Protein AF-A0A7X7H9P8-F1 (afdb_monomer)

Radius of gyration: 27.81 Å; Cα contacts (8 Å, |Δi|>4): 271; chains: 1; bounding box: 76×39×68 Å

Solvent-accessible surface area (backbone atoms only — not comparable to full-atom values): 18342 Å² total; per-residue (Å²): 131,86,88,70,84,68,79,64,71,52,55,96,60,97,25,70,65,46,70,44,43,52,48,47,52,51,53,38,52,50,50,50,52,55,40,60,72,64,42,74,29,64,68,57,44,50,52,52,43,51,52,52,49,51,52,47,62,60,40,72,58,65,64,71,63,56,49,55,63,47,62,77,42,46,66,56,52,53,49,50,37,53,49,26,36,66,68,36,83,48,91,52,64,49,76,46,68,36,48,43,16,68,67,51,52,49,52,43,53,51,53,52,51,52,51,60,64,44,58,83,76,44,75,89,52,49,68,61,53,49,52,49,53,53,55,49,47,58,51,47,26,62,72,55,83,53,86,68,71,79,47,77,50,72,49,62,41,16,58,53,5,53,57,49,23,51,52,52,47,52,49,51,52,42,55,50,52,55,53,46,50,52,43,31,48,40,51,58,72,52,45,51,55,25,53,47,60,70,43,47,73,44,44,81,79,72,43,65,45,64,50,53,44,49,53,51,54,51,46,64,63,41,49,64,55,50,54,52,48,52,54,50,51,51,52,53,42,42,74,71,70,50,64,89,86,62,77,55,76,69,55,50,52,56,52,50,49,69,52,46,55,58,50,49,55,53,51,52,51,52,51,50,58,49,50,55,55,36,51,76,70,68,58,60,75,86,56,90,78,87,72,92,81,74,87,68,86,49,74,67,36,56,53,53,42,52,53,46,51,50,52,38,50,50,53,50,51,43,50,74,72,66,49,89,57

Nearest PDB structures (foldseek):
  8bmq-assembly1_D  TM=8.694E-01  e=5.560E-15  Lactobacillus delbrueckii subsp. bulgaricus ATCC 11842 = JCM 1002
  6zg3-assembly2_D  TM=8.255E-01  e=2.015E-13  Lactobacillus delbrueckii subsp. bulgaricus ATCC 11842 = JCM 1002
  4huq-assembly1_T  TM=8.843E-01  e=1.377E-12  Levilactobacillus brevis ATCC 367
  4rfs-assembly1_T  TM=7.968E-01  e=3.586E-10  Levilactobacillus brevis
  6fnp-assembly1_D  TM=7.622E-01  e=1.629E-07  Lactobacillus delbrueckii

Sequence (325 aa):
MNSKVVFGQYYHTSSWLHRLDPRTKMVGIFLLIISLFLLENIYWLLGAFALIMALILSSRIPFGKFLNSLKMMTTLLLITVFFQLLFNRGTNYKEFHFTLSFFNLLIIITLLVLFFLSRKIIRKHRFFLFLLVVVFSFFLQTVLTSEPVLAQYSLRFYEDGLYTSFKIVMRIVSLILISALLTLTTKPTDLNIAMEKLARPLKYIGIKVSILSMMISIALRFIPTLINEAGRILKAQASRGTDFKEGKFHEKVTQIISLLVPMFVISYRRAYDLADAMEARGYIPESERTTISLLKFRFVDYISLVLVVLILTSLIVLKVMGYAI

pLDDT: mean 84.96, std 10.14, range [29.69, 97.0]

Foldseek 3Di:
DDLCPPDFQAADDDFPLLVAQLLLLVVLLVLLLVLLVLAPDPVVLVVSLVVLVVVVVRLVDPVVLLVVLVLVCVLVLVVLLVCLQQPVDDPDWDKQKFFDDPVLVVVLVVLVVVLVVCCVPCVPCSVVSVVVSVVVSRVCRRVDDDPDTPDIDIGIGHPVSNVVSVSVSSSVSSSSSSVSSSRHSDRPVSNLVSVLVVCVVCVVVVDLSLLVSVVVVVCVVCVSVLVVLLVVQVVVVVVVVQDCPDDDPVSNVVVVVSSVVVSVVVVVVVVVVVVVVCVVVVNDSRDDDDDPDDRDGDPVSVVSSVVSVCSSVVSVVCVVVVHND

Secondary structure (DSSP, 8-state):
-------S-------HHHHS-HHHHHHHHHHHHHHHHH--SHHHHHHHHHHHHHHHHHTT--HHHHHHHHHHHHHHHHHHHHHHHHH---S-EEEEEEEEEHHHHHHHHHHHHHHHHHTTT-TTTHHHHHHHHHHHHHHHHHH---SSEEEEEEEEEEHHHHHHHHHHHHHHHHHHHHHHHHHHHS-HHHHHHHHHHHHGGGGGGT--HHHHHHHHHHHHHHHHHHHHHHHHHHHHHHHTT--SSSS-HHHHHHHHHHHHHHHHHHHHHHHHHHHHHHHHTT--TTS----SS-----HHHHHHHHHHHHHHHHHHHHHHTT---

Structure (mmCIF, N/CA/C/O backbone):
data_AF-A0A7X7H9P8-F1
#
_entry.id   AF-A0A7X7H9P8-F1
#
loop_
_atom_site.group_PDB
_atom_site.id
_atom_site.type_symbol
_atom_site.label_atom_id
_atom_site.label_alt_id
_atom_site.label_comp_id
_atom_site.label_asym_id
_atom_site.label_entity_id
_atom_site.label_seq_id
_atom_site.pdbx_PDB_ins_code
_atom_site.Cartn_x
_atom_site.Cartn_y
_atom_site.Cartn_z
_atom_site.occupancy
_atom_site.B_iso_or_equiv
_atom_site.auth_seq_id
_atom_site.auth_comp_id
_atom_site.auth_asym_id
_atom_site.auth_atom_id
_atom_site.pdbx_PDB_model_num
ATOM 1 N N . MET A 1 1 ? 8.714 12.939 21.658 1.00 36.94 1 MET A N 1
ATOM 2 C CA . MET A 1 1 ? 8.581 12.054 20.477 1.00 36.94 1 MET A CA 1
ATOM 3 C C . MET A 1 1 ? 7.157 12.204 19.966 1.00 36.94 1 MET A C 1
ATOM 5 O O . MET A 1 1 ? 6.243 11.926 20.729 1.00 36.94 1 MET A O 1
ATOM 9 N N . ASN A 1 2 ? 6.976 12.775 18.770 1.00 29.69 2 ASN A N 1
ATOM 10 C CA . ASN A 1 2 ? 5.671 13.155 18.212 1.00 29.69 2 ASN A CA 1
ATOM 11 C C . ASN A 1 2 ? 4.689 11.973 18.203 1.00 29.69 2 ASN A C 1
ATOM 13 O O . ASN A 1 2 ? 4.791 11.086 17.361 1.00 29.69 2 ASN A O 1
ATOM 17 N N . SER A 1 3 ? 3.706 11.986 19.102 1.00 34.06 3 SER A N 1
ATOM 18 C CA . SER A 1 3 ? 2.606 11.018 19.164 1.00 34.06 3 SER A CA 1
ATOM 19 C C . SER A 1 3 ? 1.512 11.348 18.144 1.00 34.06 3 SER A C 1
ATOM 21 O O . SE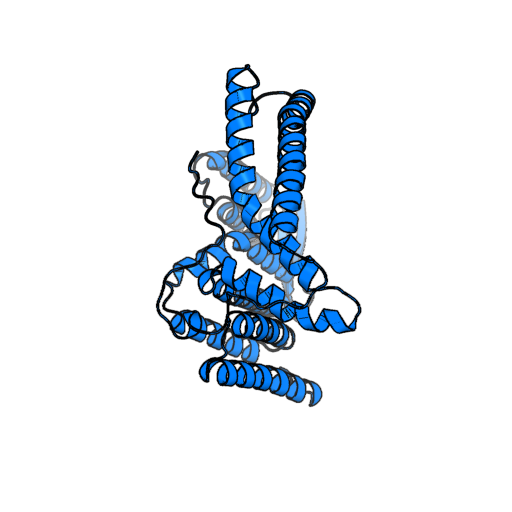R A 1 3 ? 0.332 11.445 18.471 1.00 34.06 3 SER A O 1
ATOM 23 N N . LYS A 1 4 ? 1.904 11.523 16.882 1.00 40.41 4 LYS A N 1
ATOM 24 C CA . LYS A 1 4 ? 0.995 11.360 15.750 1.00 40.41 4 LYS A CA 1
ATOM 25 C C . LYS A 1 4 ? 1.430 10.094 15.034 1.00 40.41 4 LYS A C 1
ATOM 27 O O . LYS A 1 4 ? 2.056 10.145 13.981 1.00 40.41 4 LYS A O 1
ATOM 32 N N . VAL A 1 5 ? 1.115 8.949 15.639 1.00 43.09 5 VAL A N 1
ATOM 33 C CA . VAL A 1 5 ? 1.042 7.691 14.892 1.00 43.09 5 VAL A CA 1
ATOM 34 C C . VAL A 1 5 ? -0.169 7.838 13.974 1.00 43.09 5 VAL A C 1
ATOM 36 O O . VAL A 1 5 ? -1.279 7.435 14.307 1.00 43.09 5 VAL A O 1
ATOM 39 N N . VAL A 1 6 ? 0.015 8.559 12.866 1.00 43.69 6 VAL A N 1
ATOM 40 C CA . VAL A 1 6 ? -0.997 8.653 11.819 1.00 43.69 6 VAL A CA 1
ATOM 41 C C . VAL A 1 6 ? -0.964 7.305 11.122 1.00 43.69 6 VAL A C 1
ATOM 43 O O . VAL A 1 6 ? -0.065 7.015 10.335 1.00 43.69 6 VAL A O 1
ATOM 46 N N . PHE A 1 7 ? -1.912 6.445 11.479 1.00 48.34 7 PHE A N 1
ATOM 47 C CA . PHE A 1 7 ? -2.200 5.262 10.691 1.00 48.34 7 PHE A CA 1
ATOM 48 C C . PHE A 1 7 ? -2.618 5.731 9.293 1.00 48.34 7 PHE A C 1
ATOM 50 O O . PHE A 1 7 ? -3.611 6.441 9.146 1.00 48.34 7 PHE A O 1
ATOM 57 N N . GLY A 1 8 ? -1.841 5.344 8.280 1.00 56.19 8 GLY A N 1
ATOM 58 C CA . GLY A 1 8 ? -2.131 5.578 6.865 1.00 56.19 8 GLY A CA 1
ATOM 59 C C . GLY A 1 8 ? -1.722 6.949 6.313 1.00 56.19 8 GLY A C 1
ATOM 60 O O . GLY A 1 8 ? -1.674 7.955 7.012 1.00 56.19 8 GLY A O 1
ATOM 61 N N . GLN A 1 9 ? -1.444 6.986 5.009 1.00 72.00 9 GLN A N 1
ATOM 62 C CA . GLN A 1 9 ? -1.099 8.196 4.250 1.00 72.00 9 GLN A CA 1
ATOM 63 C C . GLN A 1 9 ? -2.340 8.862 3.619 1.00 72.00 9 GLN A C 1
ATOM 65 O O . GLN A 1 9 ? -2.233 9.476 2.562 1.00 72.00 9 GLN A O 1
ATOM 70 N N . TYR A 1 10 ? -3.527 8.718 4.219 1.00 82.56 10 TYR A N 1
ATOM 71 C CA . TYR A 1 10 ? -4.772 9.216 3.624 1.00 82.56 10 TYR A CA 1
ATOM 72 C C . TYR A 1 10 ? -4.702 10.726 3.353 1.00 82.56 10 TYR A C 1
ATOM 74 O O . TYR A 1 10 ? -4.386 11.517 4.247 1.00 82.56 10 TYR A O 1
ATOM 82 N N . TYR A 1 11 ? -5.010 11.127 2.119 1.00 83.69 11 TYR A N 1
ATOM 83 C CA . TYR A 1 11 ? -5.021 12.522 1.706 1.00 83.69 11 TYR A CA 1
ATOM 84 C C . TYR A 1 11 ? -6.462 13.025 1.631 1.00 83.69 11 TYR A C 1
ATOM 86 O O . TYR A 1 11 ? -7.295 12.496 0.901 1.00 83.69 11 TYR A O 1
ATOM 94 N N . HIS A 1 12 ? -6.778 14.061 2.405 1.00 81.75 12 HIS A N 1
ATOM 95 C CA . HIS A 1 12 ? -8.126 14.615 2.442 1.00 81.75 12 HIS A CA 1
ATOM 96 C C . HIS A 1 12 ? -8.389 15.431 1.169 1.00 81.75 12 HIS A C 1
ATOM 98 O O . HIS A 1 12 ? -7.896 16.545 1.019 1.00 81.75 12 HIS A O 1
ATOM 104 N N . THR A 1 13 ? -9.161 14.880 0.233 1.00 83.88 13 THR A N 1
ATOM 105 C CA . THR A 1 13 ? -9.599 15.570 -0.989 1.00 83.88 13 THR A CA 1
ATOM 106 C C . THR A 1 13 ? -10.999 15.120 -1.397 1.00 83.88 13 THR A C 1
ATOM 108 O O . THR A 1 13 ? -11.441 14.017 -1.081 1.00 83.88 13 THR A O 1
ATOM 111 N N . SER A 1 14 ? -11.729 15.993 -2.091 1.00 80.25 14 SER A N 1
ATOM 112 C CA . SER A 1 14 ? -13.059 15.718 -2.631 1.00 80.25 14 SER A CA 1
ATOM 113 C C . SER A 1 14 ? -12.977 15.344 -4.119 1.00 80.25 14 SER A C 1
ATOM 115 O O . SER A 1 14 ? -13.090 16.187 -5.009 1.00 80.25 14 SER A O 1
ATOM 117 N N . SER A 1 15 ? -12.801 14.052 -4.407 1.00 89.44 15 SER A N 1
ATOM 118 C CA . SER A 1 15 ? -12.957 13.500 -5.764 1.00 89.44 15 SER A CA 1
ATOM 119 C C . SER A 1 15 ? -14.009 12.392 -5.797 1.00 89.44 15 SER A C 1
ATOM 121 O O . SER A 1 15 ? -14.393 11.863 -4.751 1.00 89.44 15 SER A O 1
ATOM 123 N N . TRP A 1 16 ? -14.489 12.038 -6.993 1.00 88.12 16 TRP A N 1
ATOM 124 C CA . TRP A 1 16 ? -15.418 10.915 -7.165 1.00 88.12 16 TRP A CA 1
ATOM 125 C C . TRP A 1 16 ? -14.812 9.617 -6.618 1.00 88.12 16 TRP A C 1
ATOM 127 O O . TRP A 1 16 ? -15.488 8.880 -5.906 1.00 88.12 16 TRP A O 1
ATOM 137 N N . LEU A 1 17 ? -13.508 9.419 -6.839 1.00 88.44 17 LEU A N 1
ATOM 138 C CA . LEU A 1 17 ? -12.773 8.273 -6.335 1.00 88.44 17 LEU A CA 1
ATOM 139 C C . LEU A 1 17 ? -12.771 8.254 -4.804 1.00 88.44 17 LEU A C 1
ATOM 141 O O . LEU A 1 17 ? -13.024 7.212 -4.233 1.00 88.44 17 LEU A O 1
ATOM 145 N N . HIS A 1 18 ? -12.613 9.378 -4.097 1.00 89.00 18 HIS A N 1
ATOM 146 C CA . HIS A 1 18 ? -12.731 9.387 -2.626 1.00 89.00 18 HIS A CA 1
ATOM 147 C C . HIS A 1 18 ? -14.130 8.987 -2.126 1.00 89.00 18 HIS A C 1
ATOM 149 O O . HIS A 1 18 ? -14.243 8.455 -1.026 1.00 89.00 18 HIS A O 1
ATOM 155 N N . ARG A 1 19 ? -15.180 9.214 -2.928 1.00 87.12 19 ARG A N 1
ATOM 156 C CA . ARG A 1 19 ? -16.580 8.928 -2.574 1.00 87.12 19 ARG A CA 1
ATOM 157 C C . ARG A 1 19 ? -17.025 7.492 -2.869 1.00 87.12 19 ARG A C 1
ATOM 159 O O . ARG A 1 19 ? -18.107 7.133 -2.407 1.00 87.12 19 ARG A O 1
ATOM 166 N N . LEU A 1 20 ? -16.251 6.724 -3.639 1.00 89.69 20 LEU A N 1
ATOM 167 C CA . LEU A 1 20 ? -16.539 5.312 -3.903 1.00 89.69 20 LEU A CA 1
ATOM 168 C C . LEU A 1 20 ? -16.482 4.489 -2.613 1.00 89.69 20 LEU A C 1
ATOM 170 O O . LEU A 1 20 ? -15.663 4.760 -1.727 1.00 89.69 20 LEU A O 1
ATOM 174 N N . ASP A 1 21 ? -17.310 3.449 -2.555 1.00 93.12 21 ASP A N 1
ATOM 175 C CA . ASP A 1 21 ? -17.296 2.461 -1.485 1.00 93.12 21 ASP A CA 1
ATOM 176 C C . ASP A 1 21 ? -15.899 1.807 -1.409 1.00 93.12 21 ASP A C 1
ATOM 178 O O . ASP A 1 21 ? -15.342 1.385 -2.433 1.00 93.12 21 ASP A O 1
ATOM 182 N N . PRO A 1 22 ? -15.299 1.703 -0.211 1.00 92.00 22 PRO A N 1
ATOM 183 C CA . PRO A 1 22 ? -13.978 1.110 -0.053 1.00 92.00 22 PRO A CA 1
ATOM 184 C C . PRO A 1 22 ? -13.899 -0.336 -0.566 1.00 92.00 22 PRO A C 1
ATOM 186 O O . PRO A 1 22 ? -12.854 -0.731 -1.077 1.00 92.00 22 PRO A O 1
ATOM 189 N N . ARG A 1 23 ? -14.992 -1.115 -0.510 1.00 93.44 23 ARG A N 1
ATOM 190 C CA . ARG A 1 23 ? -15.029 -2.486 -1.055 1.00 93.44 23 ARG A CA 1
ATOM 191 C C . ARG A 1 23 ? -14.866 -2.479 -2.567 1.00 93.44 23 ARG A C 1
ATOM 193 O O . ARG A 1 23 ? -14.066 -3.246 -3.092 1.00 93.44 23 ARG A O 1
ATOM 200 N N . THR A 1 24 ? -15.578 -1.585 -3.249 1.00 94.00 24 THR A N 1
ATOM 201 C CA . THR A 1 24 ? -15.499 -1.423 -4.704 1.00 94.00 24 THR A CA 1
ATOM 202 C C . THR A 1 24 ? -14.090 -1.052 -5.134 1.00 94.00 24 THR A C 1
ATOM 204 O O . THR A 1 24 ? -13.562 -1.644 -6.070 1.00 94.00 24 THR A O 1
ATOM 207 N N . LYS A 1 25 ? -13.433 -0.136 -4.412 1.00 94.12 25 LYS A N 1
ATOM 208 C CA . LYS A 1 25 ? -12.031 0.211 -4.683 1.00 94.12 25 LYS A CA 1
ATOM 209 C C . LYS A 1 25 ? -11.091 -0.964 -4.470 1.00 94.12 25 LYS A C 1
ATOM 211 O O . LYS A 1 25 ? -10.232 -1.188 -5.310 1.00 94.12 25 LYS A O 1
ATOM 216 N N . MET A 1 26 ? -11.224 -1.685 -3.354 1.00 94.25 26 MET A N 1
ATOM 217 C CA . MET A 1 26 ? -10.353 -2.823 -3.051 1.00 94.25 26 MET A CA 1
ATOM 218 C C . MET A 1 26 ? -10.479 -3.909 -4.113 1.00 94.25 26 MET A C 1
ATOM 220 O O . MET A 1 26 ? -9.471 -4.322 -4.679 1.00 94.25 26 MET A O 1
ATOM 224 N N . VAL A 1 27 ? -11.710 -4.330 -4.412 1.00 95.00 27 VAL A N 1
ATOM 225 C CA . VAL A 1 27 ? -11.980 -5.350 -5.432 1.00 95.00 27 VAL A CA 1
ATOM 226 C C . VAL A 1 27 ? -11.543 -4.849 -6.806 1.00 95.00 27 VAL A C 1
ATOM 228 O O . VAL A 1 27 ? -10.820 -5.550 -7.503 1.00 95.00 27 VAL A O 1
ATOM 231 N N . GLY A 1 28 ? -11.898 -3.618 -7.177 1.00 95.00 28 GLY A N 1
ATOM 232 C CA . GLY A 1 28 ? -11.529 -3.035 -8.466 1.00 95.00 28 GLY A CA 1
ATOM 233 C C . GLY A 1 28 ? -10.014 -2.936 -8.660 1.00 95.00 28 GLY A C 1
ATOM 234 O O . GLY A 1 28 ? -9.494 -3.345 -9.692 1.00 95.00 28 GLY A O 1
ATOM 235 N N . ILE A 1 29 ? -9.276 -2.466 -7.654 1.00 93.94 29 ILE A N 1
ATOM 236 C CA . ILE A 1 29 ? -7.811 -2.387 -7.721 1.00 93.94 29 ILE A CA 1
ATOM 237 C C . ILE A 1 29 ? -7.188 -3.783 -7.753 1.00 93.94 29 ILE A C 1
ATOM 239 O O . ILE A 1 29 ? -6.245 -3.994 -8.508 1.00 93.94 29 ILE A O 1
ATOM 243 N N . PHE A 1 30 ? -7.725 -4.751 -7.008 1.00 94.69 30 PHE A N 1
ATOM 244 C CA . PHE A 1 30 ? -7.260 -6.137 -7.067 1.00 94.69 30 PHE A CA 1
ATOM 245 C C . PHE A 1 30 ? -7.443 -6.749 -8.467 1.00 94.69 30 PHE A C 1
ATOM 247 O O . PHE A 1 30 ? -6.507 -7.329 -9.014 1.00 94.69 30 PHE A O 1
ATOM 254 N N . LEU A 1 31 ? -8.604 -6.545 -9.095 1.00 95.62 31 LEU A N 1
ATOM 255 C CA . LEU A 1 31 ? -8.862 -6.988 -10.469 1.00 95.62 31 LEU A CA 1
ATOM 256 C C . LEU A 1 31 ? -7.972 -6.264 -11.493 1.00 95.62 31 LEU A C 1
ATOM 258 O O . LEU A 1 31 ? -7.498 -6.888 -12.443 1.00 95.62 31 LEU A O 1
ATOM 262 N N . LEU A 1 32 ? -7.689 -4.972 -11.299 1.00 95.25 32 LEU A N 1
ATOM 263 C CA . LEU A 1 32 ? -6.750 -4.225 -12.144 1.00 95.25 32 LEU A CA 1
ATOM 264 C C . LEU A 1 32 ? -5.304 -4.709 -11.975 1.00 95.25 32 LEU A C 1
ATOM 266 O O . LEU A 1 32 ? -4.570 -4.773 -12.957 1.00 95.25 32 LEU A O 1
ATOM 270 N N . ILE A 1 33 ? -4.896 -5.100 -10.764 1.00 95.12 33 ILE A N 1
ATOM 271 C CA . ILE A 1 33 ? -3.595 -5.738 -10.528 1.00 95.12 33 ILE A CA 1
ATOM 272 C C . ILE A 1 33 ? -3.508 -7.044 -11.321 1.00 95.12 33 ILE A C 1
ATOM 274 O O . ILE A 1 33 ? -2.544 -7.223 -12.059 1.00 95.12 33 ILE A O 1
ATOM 278 N N . ILE A 1 34 ? -4.521 -7.915 -11.237 1.00 95.00 34 ILE A N 1
ATOM 279 C CA . ILE A 1 34 ? -4.575 -9.156 -12.032 1.00 95.00 34 ILE A CA 1
ATOM 280 C C . ILE A 1 34 ? -4.503 -8.838 -13.530 1.00 95.00 34 ILE A C 1
ATOM 282 O O . ILE A 1 34 ? -3.723 -9.452 -14.254 1.00 95.00 34 ILE A O 1
ATOM 286 N N . SER A 1 35 ? -5.253 -7.829 -13.978 1.00 93.69 35 SER A N 1
ATOM 287 C CA . SER A 1 35 ? -5.254 -7.383 -15.374 1.00 93.69 35 SER A CA 1
ATOM 288 C C . SER A 1 35 ? -3.850 -6.985 -15.846 1.00 93.69 35 SER A C 1
ATOM 290 O O . SER A 1 35 ? -3.424 -7.420 -16.908 1.00 93.69 35 SER A O 1
ATOM 292 N N . LEU A 1 36 ? -3.085 -6.234 -15.040 1.00 93.81 36 LEU A N 1
ATOM 293 C CA . LEU A 1 36 ? -1.710 -5.820 -15.368 1.00 93.81 36 LEU A CA 1
ATOM 294 C C . LEU A 1 36 ? -0.729 -6.992 -15.534 1.00 93.81 36 LEU A C 1
ATOM 296 O O . LEU A 1 36 ? 0.261 -6.855 -16.256 1.00 93.81 36 LEU A O 1
ATOM 300 N N . PHE A 1 37 ? -0.967 -8.123 -14.863 1.00 92.12 37 PHE A N 1
ATOM 301 C CA . PHE A 1 37 ? -0.129 -9.318 -15.005 1.00 92.12 37 PHE A CA 1
ATOM 302 C C . PHE A 1 37 ? -0.392 -10.082 -16.302 1.00 92.12 37 PHE A C 1
ATOM 304 O O . PHE A 1 37 ? 0.509 -10.768 -16.780 1.00 92.12 37 PHE A O 1
ATOM 311 N N . LEU A 1 38 ? -1.586 -9.948 -16.883 1.00 91.31 38 LEU A N 1
ATOM 312 C CA . LEU A 1 38 ? -1.942 -10.618 -18.133 1.00 91.31 38 LEU A CA 1
ATOM 313 C C . LEU A 1 38 ? -1.301 -9.967 -19.368 1.00 91.31 38 LEU A C 1
ATOM 315 O O . LEU A 1 38 ? -1.154 -10.665 -20.367 1.00 91.31 38 LEU A O 1
ATOM 319 N N . LEU A 1 39 ? -0.915 -8.687 -19.273 1.00 91.25 39 LEU A N 1
ATOM 320 C CA . LEU A 1 39 ? -0.370 -7.866 -20.363 1.00 91.25 39 LEU A CA 1
ATOM 321 C C . LEU A 1 39 ? 1.119 -8.139 -20.608 1.00 91.25 39 LEU A C 1
ATOM 323 O O . LEU A 1 39 ? 1.962 -7.655 -19.852 1.00 91.25 39 LEU A O 1
ATOM 327 N N . GLU A 1 40 ? 1.480 -8.867 -21.652 1.00 86.44 40 GLU A N 1
ATOM 328 C CA . GLU A 1 40 ? 2.858 -9.171 -22.049 1.00 86.44 40 GLU A CA 1
ATOM 329 C C . GLU A 1 40 ? 3.416 -8.180 -23.081 1.00 86.44 40 GLU A C 1
ATOM 331 O O . GLU A 1 40 ? 4.641 -7.993 -23.161 1.00 86.44 40 GLU A O 1
ATOM 336 N N . ASN A 1 41 ? 2.538 -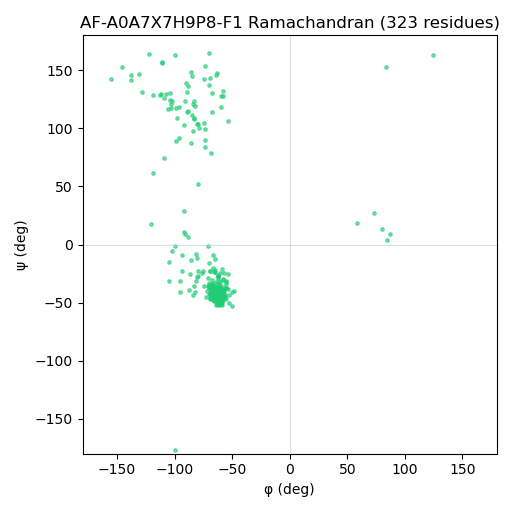7.508 -23.826 1.00 90.31 41 ASN A N 1
ATOM 337 C CA . ASN A 1 41 ? 2.872 -6.568 -24.883 1.00 90.31 41 ASN A CA 1
ATOM 338 C C . ASN A 1 41 ? 3.002 -5.131 -24.341 1.00 90.31 41 ASN A C 1
ATOM 340 O O . ASN A 1 41 ? 2.231 -4.651 -23.505 1.00 90.31 41 ASN A O 1
ATOM 344 N N . ILE A 1 42 ? 4.010 -4.417 -24.842 1.00 90.19 42 ILE A N 1
ATOM 345 C CA . ILE A 1 42 ? 4.348 -3.057 -24.414 1.00 90.19 42 ILE A CA 1
ATOM 346 C C . ILE A 1 42 ? 3.216 -2.053 -24.668 1.00 90.19 42 ILE A C 1
ATOM 348 O O . ILE A 1 42 ? 2.991 -1.180 -23.832 1.00 90.19 42 ILE A O 1
ATOM 352 N N . TYR A 1 43 ? 2.484 -2.177 -25.779 1.00 91.62 43 TYR A N 1
ATOM 353 C CA . TYR A 1 43 ? 1.446 -1.209 -26.148 1.00 91.62 43 TYR A CA 1
ATOM 354 C C . TYR A 1 43 ? 0.254 -1.261 -25.188 1.00 91.62 43 TYR A C 1
ATOM 356 O O . TYR A 1 43 ? -0.209 -0.223 -24.713 1.00 91.62 43 TYR A O 1
ATOM 364 N N . TRP A 1 44 ? -0.191 -2.466 -24.828 1.00 92.44 44 TRP A N 1
ATOM 365 C CA . TRP A 1 44 ? -1.265 -2.648 -23.855 1.00 92.44 44 TRP A CA 1
ATOM 366 C C . TRP A 1 44 ? -0.835 -2.235 -22.449 1.00 92.44 44 TRP A C 1
ATOM 368 O O . TRP A 1 44 ? -1.611 -1.609 -21.725 1.00 92.44 44 TRP A O 1
ATOM 378 N N . LEU A 1 45 ? 0.424 -2.492 -22.082 1.00 93.94 45 LEU A N 1
ATOM 379 C CA . LEU A 1 45 ? 0.980 -2.020 -20.817 1.00 93.94 45 LEU A CA 1
ATOM 380 C C . LEU A 1 45 ? 1.044 -0.484 -20.745 1.00 93.94 45 LEU A C 1
ATOM 382 O O . LEU A 1 45 ? 0.728 0.089 -19.701 1.00 93.94 45 LEU A O 1
ATOM 386 N N . LEU A 1 46 ? 1.405 0.191 -21.842 1.00 94.81 46 LEU A N 1
ATOM 387 C CA . LEU A 1 46 ? 1.360 1.654 -21.945 1.00 94.81 46 LEU A CA 1
ATOM 388 C C . LEU A 1 46 ? -0.074 2.183 -21.831 1.00 94.81 46 LEU A C 1
ATOM 390 O O . LEU A 1 46 ? -0.304 3.151 -21.107 1.00 94.81 46 LEU A O 1
ATOM 394 N N . GLY A 1 47 ? -1.041 1.521 -22.472 1.00 94.38 47 GLY A N 1
ATOM 395 C CA . GLY A 1 47 ? -2.464 1.840 -22.328 1.00 94.38 47 GLY A CA 1
ATOM 396 C C . GLY A 1 47 ? -2.950 1.714 -20.880 1.00 94.38 47 GLY A C 1
ATOM 397 O O . GLY A 1 47 ? -3.598 2.620 -20.356 1.00 94.38 47 GLY A O 1
ATOM 398 N N . ALA A 1 48 ? -2.569 0.638 -20.187 1.00 94.19 48 ALA A N 1
ATOM 399 C CA . ALA A 1 48 ? -2.900 0.444 -18.777 1.00 94.19 48 ALA A CA 1
ATOM 400 C C . ALA A 1 48 ? -2.230 1.490 -17.868 1.00 94.19 48 ALA A C 1
ATOM 402 O O . ALA A 1 48 ? -2.870 2.022 -16.959 1.00 94.19 48 ALA A O 1
ATOM 403 N N . PHE A 1 49 ? -0.968 1.843 -18.136 1.00 95.69 49 PHE A N 1
ATOM 404 C CA . PHE A 1 49 ? -0.278 2.923 -17.429 1.00 95.69 49 PHE A CA 1
ATOM 405 C C . PHE A 1 49 ? -0.982 4.272 -17.638 1.00 95.69 49 PHE A C 1
ATOM 407 O O . PHE A 1 49 ? -1.203 5.005 -16.673 1.00 95.69 49 PHE A O 1
ATOM 414 N N . ALA A 1 50 ? -1.403 4.583 -18.867 1.00 96.06 50 ALA A N 1
ATOM 415 C CA . ALA A 1 50 ? -2.160 5.793 -19.177 1.00 96.06 50 ALA A CA 1
ATOM 416 C C . ALA A 1 50 ? -3.510 5.833 -18.441 1.00 96.06 50 ALA A C 1
ATOM 418 O O . ALA A 1 50 ? -3.870 6.869 -17.879 1.00 96.06 50 ALA A O 1
ATOM 419 N N . LEU A 1 51 ? -4.220 4.702 -18.357 1.00 95.06 51 LEU A N 1
ATOM 420 C CA . LEU A 1 51 ? -5.457 4.582 -17.579 1.00 95.06 51 LEU A CA 1
ATOM 421 C C . LEU A 1 51 ? -5.218 4.842 -16.084 1.00 95.06 51 LEU A C 1
ATOM 423 O O . LEU A 1 51 ? -5.970 5.589 -15.458 1.00 95.06 51 LEU A O 1
ATOM 427 N N . ILE A 1 52 ? -4.148 4.289 -15.506 1.00 95.25 52 ILE A N 1
ATOM 428 C CA . ILE A 1 52 ? -3.780 4.537 -14.102 1.00 95.25 52 ILE A CA 1
ATOM 429 C C . ILE A 1 52 ? -3.431 6.012 -13.887 1.00 95.25 52 ILE A C 1
ATOM 431 O O . ILE A 1 52 ? -3.874 6.612 -12.907 1.00 95.25 52 ILE A O 1
ATOM 435 N N . MET A 1 53 ? -2.696 6.626 -14.814 1.00 94.94 53 MET A N 1
ATOM 436 C CA . MET A 1 53 ? -2.396 8.057 -14.768 1.00 94.94 53 MET A CA 1
ATOM 437 C C . MET A 1 53 ? -3.669 8.907 -14.844 1.00 94.94 53 MET A C 1
ATOM 439 O O . MET A 1 53 ? -3.816 9.847 -14.063 1.00 94.94 53 MET A O 1
ATOM 443 N N . ALA A 1 54 ? -4.632 8.548 -15.696 1.00 94.25 54 ALA A N 1
ATOM 444 C CA . ALA A 1 54 ? -5.930 9.216 -15.761 1.00 94.25 54 ALA A CA 1
ATOM 445 C C . ALA A 1 54 ? -6.706 9.097 -14.435 1.00 94.25 54 ALA A C 1
ATOM 447 O O . ALA A 1 54 ? -7.249 10.092 -13.948 1.00 94.25 54 ALA A O 1
ATOM 448 N N . LEU A 1 55 ? -6.702 7.921 -13.791 1.00 93.75 55 LEU A N 1
ATOM 449 C CA . LEU A 1 55 ? -7.303 7.728 -12.463 1.00 93.75 55 LEU A CA 1
ATOM 450 C C . LEU A 1 55 ? -6.615 8.578 -11.384 1.00 93.75 55 LEU A C 1
ATOM 452 O O . LEU A 1 55 ? -7.291 9.172 -10.540 1.00 93.75 55 LEU A O 1
ATOM 456 N N . ILE A 1 56 ? -5.285 8.683 -11.426 1.00 93.31 56 ILE A N 1
ATOM 457 C CA . ILE A 1 56 ? -4.506 9.526 -10.511 1.00 93.31 56 ILE A CA 1
ATOM 458 C C . ILE A 1 56 ? -4.863 11.000 -10.693 1.00 93.31 56 ILE A C 1
ATOM 460 O O . ILE A 1 56 ? -5.170 11.673 -9.709 1.00 93.31 56 ILE A O 1
ATOM 464 N N . LEU A 1 57 ? -4.891 11.501 -11.927 1.00 91.94 57 LEU A N 1
ATOM 465 C CA . LEU A 1 57 ? -5.273 12.886 -12.215 1.00 91.94 57 LEU A CA 1
ATOM 466 C C . LEU A 1 57 ? -6.717 13.162 -11.768 1.00 91.94 57 LEU A C 1
ATOM 468 O O . LEU A 1 57 ? -6.994 14.166 -11.109 1.00 91.94 57 LEU A O 1
ATOM 472 N N . SER A 1 58 ? -7.622 12.214 -12.014 1.00 92.25 58 SER A N 1
ATOM 473 C CA . SER A 1 58 ? -9.019 12.281 -11.577 1.00 92.25 58 SER A CA 1
ATOM 474 C C . SER A 1 58 ? -9.182 12.255 -10.047 1.00 92.25 58 SER A C 1
ATOM 476 O O . SER A 1 58 ? -10.166 12.765 -9.501 1.00 92.25 58 SER A O 1
ATOM 478 N N . SER A 1 59 ? -8.197 11.717 -9.316 1.00 90.44 59 SER A N 1
ATOM 479 C CA . SER A 1 59 ? -8.206 11.691 -7.851 1.00 90.44 59 SER A CA 1
ATOM 480 C C . SER A 1 59 ? -8.005 13.071 -7.209 1.00 90.44 59 SER A C 1
ATOM 482 O O . SER A 1 59 ? -8.332 13.222 -6.031 1.00 90.44 59 SER A O 1
ATOM 484 N N . ARG A 1 60 ? -7.530 14.072 -7.975 1.00 90.19 60 ARG A N 1
ATOM 485 C CA . ARG A 1 60 ? -7.176 15.435 -7.522 1.00 90.19 60 ARG A CA 1
ATOM 486 C C . ARG A 1 60 ? -6.097 15.482 -6.429 1.00 90.19 60 ARG A C 1
ATOM 488 O O . ARG A 1 60 ? -5.954 16.486 -5.739 1.00 90.19 60 ARG A O 1
ATOM 495 N N . ILE A 1 61 ? -5.330 14.407 -6.264 1.00 89.06 61 ILE A N 1
ATOM 496 C CA . ILE A 1 61 ? -4.199 14.348 -5.336 1.00 89.06 61 ILE A CA 1
ATOM 497 C C . ILE A 1 61 ? -2.941 14.840 -6.072 1.00 89.06 61 ILE A C 1
ATOM 499 O O . ILE A 1 61 ? -2.705 14.423 -7.209 1.00 89.06 61 ILE A O 1
ATOM 503 N N . PRO A 1 62 ? -2.095 15.687 -5.456 1.00 89.75 62 PRO A N 1
ATOM 504 C CA . PRO A 1 62 ? -0.866 16.153 -6.093 1.00 89.75 62 PRO A CA 1
ATOM 505 C C . PRO A 1 62 ? 0.066 14.983 -6.439 1.00 89.75 62 PRO A C 1
ATOM 507 O O . PRO A 1 62 ? 0.428 14.188 -5.567 1.00 89.75 62 PRO A O 1
ATOM 510 N N . PHE A 1 63 ? 0.511 14.915 -7.700 1.00 87.50 63 PHE A N 1
ATOM 511 C CA . PHE A 1 63 ? 1.314 13.804 -8.233 1.00 87.50 63 PHE A CA 1
ATOM 512 C C . PHE A 1 63 ? 2.592 13.524 -7.422 1.00 87.50 63 PHE A C 1
ATOM 514 O O . PHE A 1 63 ? 2.979 12.372 -7.228 1.00 87.50 63 PHE A O 1
ATOM 521 N N . GLY A 1 64 ? 3.198 14.560 -6.831 1.00 86.12 64 GLY A N 1
ATOM 522 C CA . GLY A 1 64 ? 4.363 14.413 -5.954 1.00 86.12 64 GLY A CA 1
ATOM 523 C C . GLY A 1 64 ? 4.136 13.493 -4.745 1.00 86.12 64 GLY A C 1
ATOM 524 O O . GLY A 1 64 ? 5.090 12.906 -4.237 1.00 86.12 64 GLY A O 1
ATOM 525 N N . LYS A 1 65 ? 2.887 13.307 -4.291 1.00 86.75 65 LYS A N 1
ATOM 526 C CA . LYS A 1 65 ? 2.572 12.343 -3.224 1.00 86.75 65 LYS A CA 1
ATOM 527 C C . LYS A 1 65 ? 2.696 10.897 -3.700 1.00 86.75 65 LYS A C 1
ATOM 529 O O . LYS A 1 65 ? 3.215 10.086 -2.942 1.00 86.75 65 LYS A O 1
ATOM 534 N N . PHE A 1 66 ? 2.337 10.600 -4.948 1.00 88.00 66 PHE A N 1
ATOM 535 C CA . PHE A 1 66 ? 2.542 9.279 -5.550 1.00 88.00 66 PHE A CA 1
ATOM 536 C C . PHE A 1 66 ? 4.027 8.993 -5.803 1.00 88.00 66 PHE A C 1
ATOM 538 O O . PHE A 1 66 ? 4.502 7.887 -5.553 1.00 88.00 66 PHE A O 1
ATOM 545 N N . LEU A 1 67 ? 4.801 10.008 -6.206 1.00 86.81 67 LEU A N 1
ATOM 546 C CA . LEU A 1 67 ? 6.252 9.871 -6.385 1.00 86.81 67 LEU A CA 1
ATOM 547 C C . LEU A 1 67 ? 6.990 9.520 -5.081 1.00 86.81 67 LEU A C 1
ATOM 549 O O . LEU A 1 67 ? 8.035 8.871 -5.125 1.00 86.81 67 LEU A O 1
ATOM 553 N N . ASN A 1 68 ? 6.451 9.883 -3.911 1.00 85.25 68 ASN A N 1
ATOM 554 C CA . ASN A 1 68 ? 7.029 9.457 -2.631 1.00 85.25 68 ASN A CA 1
ATOM 555 C C . ASN A 1 68 ? 6.937 7.939 -2.424 1.00 85.25 68 ASN A C 1
ATOM 557 O O . ASN A 1 68 ? 7.852 7.365 -1.833 1.00 85.25 68 ASN A O 1
ATOM 561 N N . SER A 1 69 ? 5.887 7.289 -2.936 1.00 84.56 69 SER A N 1
ATOM 562 C CA . SER A 1 69 ? 5.763 5.827 -2.928 1.00 84.56 69 SER A CA 1
ATOM 563 C C . SER A 1 69 ? 6.819 5.184 -3.830 1.00 84.56 69 SER A C 1
ATOM 565 O O . SER A 1 69 ? 7.452 4.207 -3.434 1.00 84.56 69 SER A O 1
ATOM 567 N N . LEU A 1 70 ? 7.099 5.786 -4.994 1.00 86.25 70 LEU A N 1
ATOM 568 C CA . LEU A 1 70 ? 8.172 5.326 -5.882 1.00 86.25 70 LEU A CA 1
ATOM 569 C C . LEU A 1 70 ? 9.560 5.540 -5.274 1.00 86.25 70 LEU A C 1
ATOM 571 O O . LEU A 1 70 ? 10.426 4.692 -5.453 1.00 86.25 70 LEU A O 1
ATOM 575 N N . LYS A 1 71 ? 9.776 6.617 -4.505 1.00 82.44 71 LYS A N 1
ATOM 576 C CA . LYS A 1 71 ? 11.080 6.946 -3.902 1.00 82.44 71 LYS A CA 1
ATOM 577 C C . LYS A 1 71 ? 11.655 5.820 -3.038 1.00 82.44 71 LYS A C 1
ATOM 579 O O . LYS A 1 71 ? 12.867 5.633 -3.042 1.00 82.44 71 LYS A O 1
ATOM 584 N N . MET A 1 72 ? 10.822 5.095 -2.290 1.00 75.19 72 MET A N 1
ATOM 585 C CA . MET A 1 72 ? 11.283 3.956 -1.483 1.00 75.19 72 MET A CA 1
ATOM 586 C C . MET A 1 72 ? 11.673 2.754 -2.358 1.00 75.19 72 MET A C 1
ATOM 588 O O . MET A 1 72 ? 12.553 1.984 -1.985 1.00 75.19 72 MET A O 1
ATOM 592 N N . MET A 1 73 ? 11.053 2.625 -3.534 1.00 84.31 73 MET A N 1
ATOM 593 C CA . MET A 1 73 ? 11.232 1.504 -4.459 1.00 84.31 73 MET A CA 1
ATOM 594 C C . MET A 1 73 ? 12.199 1.806 -5.614 1.00 84.31 73 MET A C 1
ATOM 596 O O . MET A 1 73 ? 12.490 0.905 -6.395 1.00 84.31 73 MET A O 1
ATOM 600 N N . THR A 1 74 ? 12.761 3.018 -5.711 1.00 82.31 74 THR A N 1
ATOM 601 C CA . THR A 1 74 ? 13.744 3.373 -6.755 1.00 82.31 74 THR A CA 1
ATOM 602 C C . THR A 1 74 ? 14.964 2.464 -6.730 1.00 82.31 74 THR A C 1
ATOM 604 O O . THR A 1 74 ? 15.433 2.057 -7.787 1.00 82.31 74 THR A O 1
ATOM 607 N N . THR A 1 75 ? 15.452 2.097 -5.541 1.00 81.44 75 THR A N 1
ATOM 608 C CA . THR A 1 75 ? 16.571 1.158 -5.392 1.00 81.44 75 THR A CA 1
ATOM 609 C C . THR A 1 75 ? 16.240 -0.195 -6.018 1.00 81.44 75 THR A C 1
ATOM 611 O O . THR A 1 75 ? 17.045 -0.725 -6.774 1.00 81.44 75 THR A O 1
ATOM 614 N N . LEU A 1 76 ? 15.042 -0.730 -5.751 1.00 85.75 76 LEU A N 1
ATOM 615 C CA . LEU A 1 76 ? 14.595 -2.001 -6.321 1.00 85.75 76 LEU A CA 1
ATOM 616 C C . LEU A 1 76 ? 14.454 -1.902 -7.844 1.00 85.75 76 LEU A C 1
ATOM 618 O O . LEU A 1 76 ? 14.977 -2.755 -8.545 1.00 85.75 76 LEU A O 1
ATOM 622 N N . LEU A 1 77 ? 13.820 -0.839 -8.355 1.00 88.50 77 LEU A N 1
ATOM 623 C CA . LEU A 1 77 ? 13.648 -0.612 -9.795 1.00 88.50 77 LEU A CA 1
ATOM 624 C C . LEU A 1 77 ? 14.990 -0.546 -10.534 1.00 88.50 77 LEU A C 1
ATOM 626 O O . LEU A 1 77 ? 15.143 -1.163 -11.584 1.00 88.50 77 LEU A O 1
ATOM 630 N N . LEU A 1 78 ? 15.969 0.167 -9.972 1.00 85.06 78 LEU A N 1
ATOM 631 C CA . LEU A 1 78 ? 17.309 0.269 -10.551 1.00 85.06 78 LEU A CA 1
ATOM 632 C C . LEU A 1 78 ? 18.027 -1.083 -10.555 1.00 85.06 78 LEU A C 1
ATOM 634 O O . LEU A 1 78 ? 18.649 -1.432 -11.555 1.00 85.06 78 LEU A O 1
ATOM 638 N N . ILE A 1 79 ? 17.894 -1.866 -9.478 1.00 86.00 79 ILE A N 1
ATOM 639 C CA . ILE A 1 79 ? 18.414 -3.237 -9.424 1.00 86.00 79 ILE A CA 1
ATOM 640 C C . ILE A 1 79 ? 17.744 -4.096 -10.501 1.00 86.00 79 ILE A C 1
ATOM 642 O O . ILE A 1 79 ? 18.438 -4.789 -11.235 1.00 86.00 79 ILE A O 1
ATOM 646 N N . THR A 1 80 ? 16.422 -4.023 -10.658 1.00 88.44 80 THR A N 1
ATOM 647 C CA . THR A 1 80 ? 15.701 -4.793 -11.679 1.00 88.44 80 THR A CA 1
ATOM 648 C C . THR A 1 80 ? 16.157 -4.444 -13.095 1.00 88.44 80 THR A C 1
ATOM 650 O O . THR A 1 80 ? 16.399 -5.354 -13.882 1.00 88.44 80 THR A O 1
ATOM 653 N N . VAL A 1 81 ? 16.334 -3.158 -13.419 1.00 89.25 81 VAL A N 1
ATOM 654 C CA . VAL A 1 81 ? 16.873 -2.740 -14.727 1.00 89.25 81 VAL A CA 1
ATOM 655 C C . VAL A 1 81 ? 18.280 -3.285 -14.933 1.00 89.25 81 VAL A C 1
ATOM 657 O O . VAL A 1 81 ? 18.558 -3.878 -15.969 1.00 89.25 81 VAL A O 1
ATOM 660 N N . PHE A 1 82 ? 19.151 -3.126 -13.936 1.00 85.75 82 PHE A N 1
ATOM 661 C CA . PHE A 1 82 ? 20.529 -3.604 -13.999 1.00 85.75 82 PHE A CA 1
ATOM 662 C C . PHE A 1 82 ? 20.604 -5.119 -14.231 1.00 85.75 82 PHE A C 1
ATOM 664 O O . PHE A 1 82 ? 21.308 -5.572 -15.131 1.00 85.75 82 PHE A O 1
ATOM 671 N N . PHE A 1 83 ? 19.832 -5.902 -13.473 1.00 87.19 83 PHE A N 1
ATOM 672 C CA . PHE A 1 83 ? 19.764 -7.350 -13.654 1.00 87.19 83 PHE A CA 1
ATOM 673 C C . PHE A 1 83 ? 19.205 -7.726 -15.025 1.00 87.19 83 PHE A C 1
ATOM 675 O O . PHE A 1 83 ? 19.762 -8.594 -15.691 1.00 87.19 83 PHE A O 1
ATOM 682 N N . GLN A 1 84 ? 18.145 -7.062 -15.482 1.00 88.50 84 GLN A N 1
ATOM 683 C CA . GLN A 1 84 ? 17.546 -7.393 -16.769 1.00 88.50 84 GLN A CA 1
ATOM 684 C C . GLN A 1 84 ? 18.477 -7.063 -17.944 1.00 88.50 84 GLN A C 1
ATOM 686 O O . GLN A 1 84 ? 18.496 -7.802 -18.920 1.00 88.50 84 GLN A O 1
ATOM 691 N N . LEU A 1 85 ? 19.278 -5.999 -17.848 1.00 84.75 85 LEU A N 1
ATOM 692 C CA . LEU A 1 85 ? 20.262 -5.655 -18.877 1.00 84.75 85 LEU A CA 1
ATOM 693 C C . LEU A 1 85 ? 21.415 -6.667 -18.962 1.00 84.75 85 LEU A C 1
ATOM 695 O O . LEU A 1 85 ? 21.902 -6.929 -20.057 1.00 84.75 85 LEU A O 1
ATOM 699 N N . LEU A 1 86 ? 21.843 -7.237 -17.830 1.00 81.44 86 LEU A N 1
ATOM 700 C CA . LEU A 1 86 ? 22.981 -8.164 -17.773 1.00 81.44 86 LEU A CA 1
ATOM 701 C C . LEU A 1 86 ? 22.607 -9.627 -18.023 1.00 81.44 86 LEU A C 1
ATOM 703 O O . LEU A 1 86 ? 23.369 -10.365 -18.646 1.00 81.44 86 LEU A O 1
ATOM 707 N N . PHE A 1 87 ? 21.467 -10.068 -17.493 1.00 82.81 87 PHE A N 1
ATOM 708 C CA . PHE A 1 87 ? 21.126 -11.491 -17.426 1.00 82.81 87 PHE A CA 1
ATOM 709 C C . PHE A 1 87 ? 20.074 -11.921 -18.444 1.00 82.81 87 PHE A C 1
ATOM 711 O O . PHE A 1 87 ? 19.932 -13.121 -18.680 1.00 82.81 87 PHE A O 1
ATOM 718 N N . ASN A 1 88 ? 19.348 -10.987 -19.062 1.00 83.25 88 ASN A N 1
ATOM 719 C CA . ASN A 1 88 ? 18.361 -11.352 -20.069 1.00 83.25 88 ASN A CA 1
ATOM 720 C C . ASN A 1 88 ? 19.045 -11.649 -21.402 1.00 83.25 88 ASN A C 1
ATOM 722 O O . ASN A 1 88 ? 19.415 -10.731 -22.131 1.00 83.25 88 ASN A O 1
ATOM 726 N N . ARG A 1 89 ? 19.226 -12.934 -21.703 1.00 78.12 89 ARG A N 1
ATOM 727 C CA . ARG A 1 89 ? 19.872 -13.387 -22.934 1.00 78.12 89 ARG A CA 1
ATOM 728 C C . ARG A 1 89 ? 18.851 -13.403 -24.071 1.00 78.12 89 ARG A C 1
ATOM 730 O O . ARG A 1 89 ? 17.940 -14.222 -24.071 1.00 78.12 89 ARG A O 1
ATOM 737 N N . GLY A 1 90 ? 19.016 -12.468 -24.996 1.00 74.06 90 GLY A N 1
ATOM 738 C CA . GLY A 1 90 ? 18.264 -12.342 -26.242 1.00 74.06 90 GLY A CA 1
ATOM 739 C C . GLY A 1 90 ? 19.003 -12.893 -27.462 1.00 74.06 90 GLY A C 1
ATOM 740 O O . GLY A 1 90 ? 20.121 -13.398 -27.342 1.00 74.06 90 GLY A O 1
ATOM 741 N N . THR A 1 91 ? 18.408 -12.758 -28.648 1.00 73.25 91 THR A N 1
ATOM 742 C CA . THR A 1 91 ? 19.054 -13.171 -29.913 1.00 73.25 91 THR A CA 1
ATOM 743 C C . THR A 1 91 ? 20.005 -12.104 -30.449 1.00 73.25 91 THR A C 1
ATOM 745 O O . THR A 1 91 ? 21.066 -12.433 -30.974 1.00 73.25 91 THR A O 1
ATOM 748 N N . ASN A 1 92 ? 19.658 -10.827 -30.266 1.00 74.56 92 ASN A N 1
ATOM 749 C CA . ASN A 1 92 ? 20.449 -9.689 -30.728 1.00 74.56 92 ASN A CA 1
ATOM 750 C C . ASN A 1 92 ? 21.279 -9.130 -29.572 1.00 74.56 92 ASN A C 1
ATOM 752 O O . ASN A 1 92 ? 20.730 -8.654 -28.572 1.00 74.56 92 ASN A O 1
ATOM 756 N N . TYR A 1 93 ? 22.604 -9.176 -29.709 1.00 77.12 93 TYR A N 1
ATOM 757 C CA . TYR A 1 93 ? 23.529 -8.639 -28.719 1.00 77.12 93 TYR A CA 1
ATOM 758 C C . TYR A 1 93 ? 24.588 -7.745 -29.355 1.00 77.12 93 TYR A C 1
ATOM 760 O O . TYR A 1 93 ? 25.051 -7.982 -30.468 1.00 77.12 93 TYR A O 1
ATOM 768 N N . LYS A 1 94 ? 25.004 -6.726 -28.606 1.00 76.69 94 LYS A N 1
ATOM 769 C CA . LYS A 1 94 ? 26.215 -5.952 -28.881 1.00 76.69 94 LYS A CA 1
ATOM 770 C C . LYS A 1 94 ? 27.288 -6.393 -27.900 1.00 76.69 94 LYS A C 1
ATOM 772 O O . LYS A 1 94 ? 27.060 -6.387 -26.687 1.00 76.69 94 LYS A O 1
ATOM 777 N N . GLU A 1 95 ? 28.436 -6.817 -28.419 1.00 76.75 95 GLU A N 1
ATOM 778 C CA . GLU A 1 95 ? 29.597 -7.128 -27.587 1.00 76.75 95 GLU A CA 1
ATOM 779 C C . GLU A 1 95 ? 30.352 -5.840 -27.285 1.00 76.75 95 GLU A C 1
ATOM 781 O O . GLU A 1 95 ? 30.759 -5.114 -28.188 1.00 76.75 95 GLU A O 1
ATOM 786 N N . PHE A 1 96 ? 30.528 -5.557 -26.000 1.00 76.81 96 PHE A N 1
ATOM 787 C CA . PHE A 1 96 ? 31.452 -4.533 -25.547 1.00 76.81 96 PHE A CA 1
ATOM 788 C C . PHE A 1 96 ? 32.693 -5.237 -25.029 1.00 76.81 96 PHE A C 1
ATOM 790 O O . PHE A 1 96 ? 32.625 -6.024 -24.080 1.00 76.81 96 PHE A O 1
ATOM 797 N N . HIS A 1 97 ? 33.818 -4.975 -25.682 1.00 78.50 97 HIS A N 1
ATOM 798 C CA . HIS A 1 97 ? 35.114 -5.473 -25.257 1.00 78.50 97 HIS A CA 1
ATOM 799 C C . HIS A 1 97 ? 35.671 -4.523 -24.203 1.00 78.50 97 HIS A C 1
ATOM 801 O O . HIS A 1 97 ? 35.847 -3.332 -24.458 1.00 78.50 97 HIS A O 1
ATOM 807 N N . PHE A 1 98 ? 35.930 -5.052 -23.014 1.00 80.25 98 PHE A N 1
ATOM 808 C CA . PHE A 1 98 ? 36.550 -4.313 -21.929 1.00 80.25 98 PHE A CA 1
ATOM 809 C C . PHE A 1 98 ? 37.983 -4.796 -21.756 1.00 80.25 98 PHE A C 1
ATOM 811 O O . PHE A 1 98 ? 38.250 -5.995 -21.626 1.00 80.25 98 PHE A O 1
ATOM 818 N N . THR A 1 99 ? 38.909 -3.842 -21.728 1.00 78.38 99 THR A N 1
ATOM 819 C CA . THR A 1 99 ? 40.318 -4.102 -21.439 1.00 78.38 99 THR A CA 1
ATOM 820 C C . THR A 1 99 ? 40.646 -3.620 -20.034 1.00 78.38 99 THR A C 1
ATOM 822 O O . THR A 1 99 ? 40.576 -2.424 -19.727 1.00 78.38 99 THR A O 1
ATOM 825 N N . LEU A 1 100 ? 41.028 -4.553 -19.165 1.00 78.62 100 LEU A N 1
ATOM 826 C CA . LEU A 1 100 ? 41.567 -4.229 -17.855 1.00 78.62 100 LEU A CA 1
ATOM 827 C C . LEU A 1 100 ? 43.063 -3.935 -18.014 1.00 78.62 100 LEU A C 1
ATOM 829 O O . LEU A 1 100 ? 43.851 -4.841 -18.260 1.00 78.62 100 LEU A O 1
ATOM 833 N N . SER A 1 101 ? 43.450 -2.670 -17.883 1.00 82.44 101 SER A N 1
ATOM 834 C CA . SER A 1 101 ? 44.848 -2.221 -17.816 1.00 82.44 101 SER A CA 1
ATOM 835 C C . SER A 1 101 ? 45.153 -1.705 -16.407 1.00 82.44 101 SER A C 1
ATOM 837 O O . SER A 1 101 ? 44.231 -1.294 -15.693 1.00 82.44 101 SER A O 1
ATOM 839 N N . PHE A 1 102 ? 46.425 -1.695 -15.992 1.00 81.88 102 PHE A N 1
ATOM 840 C CA . PHE A 1 102 ? 46.843 -1.147 -14.690 1.00 81.88 102 PHE A CA 1
ATOM 841 C C . PHE A 1 102 ? 46.359 0.294 -14.490 1.00 81.88 102 PHE A C 1
ATOM 843 O O . PHE A 1 102 ? 45.915 0.658 -13.401 1.00 81.88 102 PHE A O 1
ATOM 850 N N . PHE A 1 103 ? 46.384 1.094 -15.557 1.00 82.50 103 PHE A N 1
ATOM 851 C CA . PHE A 1 103 ? 45.934 2.482 -15.528 1.00 82.50 103 PHE A CA 1
ATOM 852 C C . PHE A 1 103 ? 44.423 2.594 -15.265 1.00 82.50 103 PHE A C 1
ATOM 854 O O . PHE A 1 103 ? 43.996 3.323 -14.368 1.00 82.50 103 PHE A O 1
ATOM 861 N N . ASN A 1 104 ? 43.616 1.793 -15.969 1.00 82.69 104 ASN A N 1
ATOM 862 C CA . ASN A 1 104 ? 42.166 1.732 -15.765 1.00 82.69 104 ASN A CA 1
ATOM 863 C C . ASN A 1 104 ? 41.821 1.250 -14.352 1.00 82.69 104 ASN A C 1
ATOM 865 O O . ASN A 1 104 ? 40.942 1.815 -13.709 1.00 82.69 104 ASN A O 1
ATOM 869 N N . LEU A 1 105 ? 42.535 0.245 -13.835 1.00 83.44 105 LEU A N 1
ATOM 870 C CA . LEU A 1 105 ? 42.332 -0.255 -12.475 1.00 83.44 105 LEU A CA 1
ATOM 871 C C . LEU A 1 105 ? 42.621 0.828 -11.424 1.00 83.44 105 LEU A C 1
ATOM 873 O O . LEU A 1 105 ? 41.830 1.009 -10.497 1.00 83.44 105 LEU A O 1
ATOM 877 N N . LEU A 1 106 ? 43.712 1.581 -11.594 1.00 86.06 106 LEU A N 1
ATOM 878 C CA . LEU A 1 106 ? 44.079 2.675 -10.697 1.00 86.06 106 LEU A CA 1
ATOM 879 C C . LEU A 1 106 ? 43.012 3.776 -10.697 1.00 86.06 106 LEU A C 1
ATOM 881 O O . LEU A 1 106 ? 42.573 4.191 -9.628 1.00 86.06 106 LEU A O 1
ATOM 885 N N . ILE A 1 107 ? 42.509 4.172 -11.871 1.00 85.12 107 ILE A N 1
ATOM 886 C CA . ILE A 1 107 ? 41.423 5.158 -11.984 1.00 85.12 107 ILE A CA 1
ATOM 887 C C . ILE A 1 107 ? 40.153 4.684 -11.265 1.00 85.12 107 ILE A C 1
ATOM 889 O O . ILE A 1 107 ? 39.515 5.467 -10.561 1.00 85.12 107 ILE A O 1
ATOM 893 N N . ILE A 1 108 ? 39.790 3.406 -11.395 1.00 85.00 108 ILE A N 1
ATOM 894 C CA . ILE A 1 108 ? 38.602 2.841 -10.739 1.00 85.00 108 ILE A CA 1
ATOM 895 C C . ILE A 1 108 ? 38.750 2.861 -9.223 1.00 85.00 108 ILE A C 1
ATOM 897 O O . ILE A 1 108 ? 37.827 3.283 -8.523 1.00 85.00 108 ILE A O 1
ATOM 901 N N . ILE A 1 109 ? 39.911 2.448 -8.712 1.00 86.81 109 ILE A N 1
ATOM 902 C CA . ILE A 1 109 ? 40.206 2.487 -7.279 1.00 86.81 109 ILE A CA 1
ATOM 903 C C . ILE A 1 109 ? 40.141 3.934 -6.779 1.00 86.81 109 ILE A C 1
ATOM 905 O O . ILE A 1 109 ? 39.468 4.198 -5.783 1.00 86.81 109 ILE A O 1
ATOM 909 N N . THR A 1 110 ? 40.742 4.887 -7.494 1.00 86.94 110 THR A N 1
ATOM 910 C CA . THR A 1 110 ? 40.690 6.310 -7.137 1.00 86.94 110 THR A CA 1
ATOM 911 C C . THR A 1 110 ? 39.256 6.840 -7.120 1.00 86.94 110 THR A C 1
ATOM 913 O O . THR A 1 110 ? 38.864 7.491 -6.152 1.00 86.94 110 THR A O 1
ATOM 916 N N . LEU A 1 111 ? 38.436 6.522 -8.126 1.00 85.88 111 LEU A N 1
ATOM 917 C CA . LEU A 1 111 ? 37.025 6.923 -8.180 1.00 85.88 111 LEU A CA 1
ATOM 918 C C . LEU A 1 111 ? 36.198 6.314 -7.036 1.00 85.88 111 LEU A C 1
ATOM 920 O O . LEU A 1 111 ? 35.372 7.009 -6.439 1.00 85.88 111 LEU A O 1
ATOM 924 N N . LEU A 1 112 ? 36.432 5.045 -6.688 1.00 85.19 112 LEU A N 1
ATOM 925 C CA . LEU A 1 112 ? 35.757 4.377 -5.571 1.00 85.19 112 LEU A CA 1
ATOM 926 C C . LEU A 1 112 ? 36.183 4.945 -4.211 1.00 85.19 112 LEU A C 1
ATOM 928 O O . LEU A 1 112 ? 35.331 5.151 -3.344 1.00 85.19 112 LEU A O 1
ATOM 932 N N . VAL A 1 113 ? 37.469 5.255 -4.025 1.00 86.06 113 VAL A N 1
ATOM 933 C CA . VAL A 1 113 ? 37.988 5.909 -2.812 1.00 86.06 113 VAL A CA 1
ATOM 934 C C . VAL A 1 113 ? 37.409 7.317 -2.670 1.00 86.06 113 VAL A C 1
ATOM 936 O O . VAL A 1 113 ? 36.941 7.684 -1.590 1.00 86.06 113 VAL A O 1
ATOM 939 N N . LEU A 1 114 ? 37.350 8.085 -3.762 1.00 83.94 114 LEU A N 1
ATOM 940 C CA . LEU A 1 114 ? 36.771 9.431 -3.788 1.00 83.94 114 LEU A CA 1
ATOM 941 C C . LEU A 1 114 ? 35.261 9.389 -3.492 1.00 83.94 114 LEU A C 1
ATOM 943 O O . LEU A 1 114 ? 34.753 10.192 -2.703 1.00 83.94 114 LEU A O 1
ATOM 947 N N . PHE A 1 115 ? 34.546 8.389 -4.020 1.00 83.94 115 PHE A N 1
ATOM 948 C CA . PHE A 1 115 ? 33.157 8.114 -3.647 1.00 83.94 115 PHE A CA 1
ATOM 949 C C . PHE A 1 115 ? 33.011 7.805 -2.146 1.00 83.94 115 PHE A C 1
ATOM 951 O O . PHE A 1 115 ? 32.114 8.341 -1.486 1.00 83.94 115 PHE A O 1
ATOM 958 N N . PHE A 1 116 ? 33.901 6.984 -1.579 1.00 81.06 116 PHE A N 1
ATOM 959 C CA . PHE A 1 116 ? 33.859 6.631 -0.158 1.00 81.06 116 PHE A CA 1
ATOM 960 C C . PHE A 1 116 ? 34.152 7.834 0.752 1.00 81.06 116 PHE A C 1
ATOM 962 O O . PHE A 1 116 ? 33.506 7.979 1.793 1.00 81.06 116 PHE A O 1
ATOM 969 N N . LEU A 1 117 ? 35.042 8.743 0.337 1.00 82.50 117 LEU A N 1
ATOM 970 C CA . LEU A 1 117 ? 35.285 10.027 1.010 1.00 82.50 117 LEU A CA 1
ATOM 971 C C . LEU A 1 117 ? 34.061 10.958 0.937 1.00 82.50 117 LEU A C 1
ATOM 973 O O . LEU A 1 117 ? 33.678 11.579 1.932 1.00 82.50 117 LEU A O 1
ATOM 977 N N . SER A 1 118 ? 33.381 10.998 -0.212 1.00 75.50 118 SER A N 1
ATOM 978 C CA . SER A 1 118 ? 32.171 11.807 -0.440 1.00 75.50 118 SER A CA 1
ATOM 979 C C . SER A 1 118 ? 30.953 11.350 0.390 1.00 75.50 118 SER A C 1
ATOM 981 O O . SER A 1 118 ? 29.952 12.065 0.525 1.00 75.50 118 SER A O 1
ATOM 983 N N . ARG A 1 119 ? 31.048 10.190 1.060 1.00 69.12 119 ARG A N 1
ATOM 984 C CA . ARG A 1 119 ? 30.000 9.614 1.923 1.00 69.12 119 ARG A CA 1
ATOM 985 C C . ARG A 1 119 ? 29.500 10.568 3.015 1.00 69.12 119 ARG A C 1
ATOM 987 O O . ARG A 1 119 ? 28.358 10.427 3.459 1.00 69.12 119 ARG A O 1
ATOM 994 N N . LYS A 1 120 ? 30.320 11.536 3.444 1.00 65.12 120 LYS A N 1
ATOM 995 C CA . LYS A 1 120 ? 29.957 12.527 4.472 1.00 65.12 120 LYS A CA 1
ATOM 996 C C . LYS A 1 120 ? 29.102 13.684 3.929 1.00 65.12 120 LYS A C 1
ATOM 998 O O . LYS A 1 120 ? 28.356 14.276 4.704 1.00 65.12 120 LYS A O 1
ATOM 1003 N N . ILE A 1 121 ? 29.152 13.962 2.621 1.00 67.31 121 ILE A N 1
ATOM 1004 C CA . ILE A 1 121 ? 28.589 15.178 2.008 1.00 67.31 121 ILE A CA 1
ATOM 1005 C C . ILE A 1 121 ? 27.278 14.925 1.234 1.00 67.31 121 ILE A C 1
ATOM 1007 O O . ILE A 1 121 ? 26.379 15.760 1.291 1.00 67.31 121 ILE A O 1
ATOM 1011 N N . ILE A 1 122 ? 27.066 13.746 0.620 1.00 65.00 122 ILE A N 1
ATOM 1012 C CA . ILE A 1 122 ? 25.862 13.468 -0.211 1.00 65.00 122 ILE A CA 1
ATOM 1013 C C . ILE A 1 122 ? 25.016 12.311 0.341 1.00 65.00 122 ILE A C 1
ATOM 1015 O O . ILE A 1 122 ? 24.771 11.287 -0.302 1.00 65.00 122 ILE A O 1
ATOM 1019 N N . ARG A 1 123 ? 24.496 12.479 1.563 1.00 63.72 123 ARG A N 1
ATOM 1020 C CA . ARG A 1 123 ? 23.691 11.443 2.246 1.00 63.72 123 ARG A CA 1
ATOM 1021 C C . ARG A 1 123 ? 22.413 11.043 1.490 1.00 63.72 123 ARG A C 1
ATOM 1023 O O . ARG A 1 123 ? 21.989 9.893 1.580 1.00 63.72 123 ARG A O 1
ATOM 1030 N N . LYS A 1 124 ? 21.802 11.976 0.749 1.00 65.31 124 LYS A N 1
ATOM 1031 C CA . LYS A 1 124 ? 20.478 11.806 0.118 1.00 65.31 124 LYS A CA 1
ATOM 1032 C C . LYS A 1 124 ? 20.508 11.035 -1.212 1.00 65.31 124 LYS A C 1
ATOM 1034 O O . LYS A 1 124 ? 19.550 10.326 -1.497 1.00 65.31 124 LYS A O 1
ATOM 1039 N N . HIS A 1 125 ? 21.593 11.132 -1.989 1.00 69.19 125 HIS A N 1
ATOM 1040 C CA . HIS A 1 125 ? 21.707 10.554 -3.344 1.00 69.19 125 HIS A CA 1
ATOM 1041 C C . HIS A 1 125 ? 22.847 9.529 -3.493 1.00 69.19 125 HIS A C 1
ATOM 1043 O O . HIS A 1 125 ? 23.220 9.175 -4.608 1.00 69.19 125 HIS A O 1
ATOM 1049 N N . ARG A 1 126 ? 23.365 9.001 -2.374 1.00 72.94 126 ARG A N 1
ATOM 1050 C CA . ARG A 1 126 ? 24.497 8.053 -2.326 1.00 72.94 126 ARG A CA 1
ATOM 1051 C C . ARG A 1 126 ? 24.390 6.876 -3.302 1.00 72.94 126 ARG A C 1
ATOM 1053 O O . ARG A 1 126 ? 25.381 6.489 -3.901 1.00 72.94 126 ARG A O 1
ATOM 1060 N N . PHE A 1 127 ? 23.190 6.321 -3.460 1.00 68.44 127 PHE A N 1
ATOM 1061 C CA . PHE A 1 127 ? 22.967 5.155 -4.312 1.00 68.44 127 PHE A CA 1
ATOM 1062 C C . PHE A 1 127 ? 23.073 5.511 -5.799 1.00 68.44 127 PHE A C 1
ATOM 1064 O O . PHE A 1 127 ? 23.674 4.775 -6.569 1.00 68.44 127 PHE A O 1
ATOM 1071 N N . PHE A 1 128 ? 22.542 6.672 -6.187 1.00 72.88 128 PHE A N 1
ATOM 1072 C CA . PHE A 1 128 ? 22.606 7.140 -7.568 1.00 72.88 128 PHE A CA 1
ATOM 1073 C C . PHE A 1 128 ? 24.038 7.507 -7.970 1.00 72.88 128 PHE A C 1
ATOM 1075 O O . PHE A 1 128 ? 24.486 7.136 -9.046 1.00 72.88 128 PHE A O 1
ATOM 1082 N N . LEU A 1 129 ? 24.781 8.167 -7.074 1.00 77.12 129 LEU A N 1
ATOM 1083 C CA . LEU A 1 129 ? 26.198 8.459 -7.298 1.00 77.12 129 LEU A CA 1
ATOM 1084 C C . LEU A 1 129 ? 27.043 7.190 -7.395 1.00 77.12 129 LEU A C 1
ATOM 1086 O O . LEU A 1 129 ? 27.918 7.125 -8.248 1.00 77.12 129 LEU A O 1
ATOM 1090 N N . PHE A 1 130 ? 26.761 6.177 -6.571 1.00 79.69 130 PHE A N 1
ATOM 1091 C CA . PHE A 1 130 ? 27.426 4.879 -6.679 1.00 79.69 130 PHE A CA 1
ATOM 1092 C C . PHE A 1 130 ? 27.193 4.247 -8.054 1.00 79.69 130 PHE A C 1
ATOM 1094 O O . PHE A 1 130 ? 28.151 3.876 -8.723 1.00 79.69 130 PHE A O 1
ATOM 1101 N N . LEU A 1 131 ? 25.933 4.187 -8.502 1.00 75.25 131 LEU A N 1
ATOM 1102 C CA . LEU A 1 131 ? 25.584 3.656 -9.819 1.00 75.25 131 LEU A CA 1
ATOM 1103 C C . LEU A 1 131 ? 26.298 4.428 -10.940 1.00 75.25 131 LEU A C 1
ATOM 1105 O O . LEU A 1 131 ? 26.854 3.812 -11.842 1.00 75.25 131 LEU A O 1
ATOM 1109 N N . LEU A 1 132 ? 26.320 5.763 -10.864 1.00 79.50 132 LEU A N 1
ATOM 1110 C CA . LEU A 1 132 ? 26.970 6.618 -11.857 1.00 79.50 132 LEU A CA 1
ATOM 1111 C C . LEU A 1 132 ? 28.480 6.374 -11.910 1.00 79.50 132 LEU A C 1
ATOM 1113 O O . LEU A 1 132 ? 29.018 6.212 -12.998 1.00 79.50 132 LEU A O 1
ATOM 1117 N N . VAL A 1 133 ? 29.153 6.295 -10.757 1.00 83.44 133 VAL A N 1
ATOM 1118 C CA . VAL A 1 133 ? 30.592 5.989 -10.684 1.00 83.44 133 VAL A CA 1
ATOM 1119 C C . VAL A 1 133 ? 30.887 4.610 -11.268 1.00 83.44 133 VAL A C 1
ATOM 1121 O O . VAL A 1 133 ? 31.844 4.469 -12.024 1.00 83.44 133 VAL A O 1
ATOM 1124 N N . VAL A 1 134 ? 30.048 3.611 -10.980 1.00 80.69 134 VAL A N 1
ATOM 1125 C CA . VAL A 1 134 ? 30.194 2.268 -11.554 1.00 80.69 134 VAL A CA 1
ATOM 1126 C C . VAL A 1 134 ? 30.023 2.310 -13.075 1.00 80.69 134 VAL A C 1
ATOM 1128 O O . VAL A 1 134 ? 30.908 1.862 -13.796 1.00 80.69 134 VAL A O 1
ATOM 1131 N N . VAL A 1 135 ? 28.955 2.913 -13.596 1.00 81.31 135 VAL A N 1
ATOM 1132 C CA . VAL A 1 135 ? 28.751 3.033 -15.052 1.00 81.31 135 VAL A CA 1
ATOM 1133 C C . VAL A 1 135 ? 29.897 3.801 -15.720 1.00 81.31 135 VAL A C 1
ATOM 1135 O O . VAL A 1 135 ? 30.401 3.373 -16.755 1.00 81.31 135 VAL A O 1
ATOM 1138 N N . PHE A 1 136 ? 30.360 4.892 -15.106 1.00 82.00 136 PHE A N 1
ATOM 1139 C CA . PHE A 1 136 ? 31.484 5.683 -15.603 1.00 82.00 136 PHE A CA 1
ATOM 1140 C C . PHE A 1 136 ? 32.798 4.890 -15.595 1.00 82.00 136 PHE A C 1
ATOM 1142 O O . PHE A 1 136 ? 33.570 4.985 -16.544 1.00 82.00 136 PHE A O 1
ATOM 1149 N N . SER A 1 137 ? 33.033 4.050 -14.580 1.00 81.38 137 SER A N 1
ATOM 1150 C CA . SER A 1 137 ? 34.201 3.162 -14.555 1.00 81.38 137 SER A CA 1
ATOM 1151 C C . SER A 1 137 ? 34.206 2.142 -15.694 1.00 81.38 137 SER A C 1
ATOM 1153 O O . SER A 1 137 ? 35.245 1.952 -16.322 1.00 81.38 137 SER A O 1
ATOM 1155 N N . PHE A 1 138 ? 33.057 1.538 -16.012 1.00 78.50 138 PHE A N 1
ATOM 1156 C CA . PHE A 1 138 ? 32.931 0.661 -17.178 1.00 78.50 138 PHE A CA 1
ATOM 1157 C C . PHE A 1 138 ? 33.120 1.430 -18.490 1.00 78.50 138 PHE A C 1
ATOM 1159 O O . PHE A 1 138 ? 33.816 0.951 -19.378 1.00 78.50 138 PHE A O 1
ATOM 1166 N N . PHE A 1 139 ? 32.574 2.644 -18.603 1.00 80.44 139 PHE A N 1
ATOM 1167 C CA . PHE A 1 139 ? 32.775 3.491 -19.780 1.00 80.44 139 PHE A CA 1
ATOM 1168 C C . PHE A 1 139 ? 34.258 3.824 -20.011 1.00 80.44 139 PHE A C 1
ATOM 1170 O O . PHE A 1 139 ? 34.755 3.657 -21.124 1.00 80.44 139 PHE A O 1
ATOM 1177 N N . LEU A 1 140 ? 35.002 4.214 -18.969 1.00 80.25 140 LEU A N 1
ATOM 1178 C CA . LEU A 1 140 ? 36.432 4.520 -19.098 1.00 80.25 140 LEU A CA 1
ATOM 1179 C C . LEU A 1 140 ? 37.257 3.326 -19.589 1.00 80.25 140 LEU A C 1
ATOM 1181 O O . LEU A 1 140 ? 38.176 3.524 -20.378 1.00 80.25 140 LEU A O 1
ATOM 1185 N N . GLN A 1 141 ? 36.896 2.099 -19.203 1.00 78.06 141 GLN A N 1
ATOM 1186 C CA . GLN A 1 141 ? 37.562 0.891 -19.701 1.00 78.06 141 GLN A CA 1
ATOM 1187 C C . GLN A 1 141 ? 37.384 0.661 -21.209 1.00 78.06 141 GLN A C 1
ATOM 1189 O O . GLN A 1 141 ? 38.192 -0.053 -21.794 1.00 78.06 141 GLN A O 1
ATOM 1194 N N . THR A 1 142 ? 36.346 1.234 -21.830 1.00 74.56 142 THR A N 1
ATOM 1195 C CA . THR A 1 142 ? 36.128 1.144 -23.287 1.00 74.56 142 THR A CA 1
ATOM 1196 C C . THR A 1 142 ? 36.853 2.234 -24.075 1.00 74.56 142 THR A C 1
ATOM 1198 O O . THR A 1 142 ? 37.142 2.041 -25.250 1.00 74.56 142 THR A O 1
ATOM 1201 N N . VAL A 1 143 ? 37.134 3.383 -23.448 1.00 78.12 143 VAL A N 1
ATOM 1202 C CA . VAL A 1 143 ? 37.726 4.556 -24.115 1.00 78.12 143 VAL A CA 1
ATOM 1203 C C . VAL A 1 143 ? 39.246 4.590 -23.953 1.00 78.12 143 VAL A C 1
ATOM 1205 O O . VAL A 1 143 ? 39.957 4.914 -24.902 1.00 78.12 143 VAL A O 1
ATOM 1208 N N . LEU A 1 144 ? 39.759 4.264 -22.762 1.00 71.31 144 LEU A N 1
ATOM 1209 C CA . LEU A 1 144 ? 41.194 4.251 -22.483 1.00 71.31 144 LEU A CA 1
ATOM 1210 C C . LEU A 1 144 ? 41.756 2.838 -22.639 1.00 71.31 144 LEU A C 1
ATOM 1212 O O . LEU A 1 144 ? 41.804 2.049 -21.693 1.00 71.31 144 LEU A O 1
ATOM 1216 N N . THR A 1 145 ? 42.219 2.538 -23.847 1.00 69.50 145 THR A N 1
ATOM 1217 C CA . THR A 1 145 ? 42.977 1.318 -24.141 1.00 69.50 145 THR A CA 1
ATOM 1218 C C . THR A 1 145 ? 44.463 1.635 -23.980 1.00 69.50 145 THR A C 1
ATOM 1220 O O . THR A 1 145 ? 45.051 2.309 -24.822 1.00 69.50 145 THR A O 1
ATOM 1223 N N . SER A 1 146 ? 45.069 1.217 -22.868 1.00 66.25 146 SER A N 1
ATOM 1224 C CA . SER A 1 146 ? 46.504 1.403 -22.604 1.00 66.25 146 SER A CA 1
ATOM 1225 C C . SER A 1 146 ? 47.185 0.048 -22.453 1.00 66.25 146 SER A C 1
ATOM 1227 O O . SER A 1 146 ? 46.738 -0.779 -21.654 1.00 66.25 146 SER A O 1
ATOM 1229 N N . GLU A 1 147 ? 48.278 -0.179 -23.177 1.00 68.12 147 GLU A N 1
ATOM 1230 C CA . GLU A 1 147 ? 49.152 -1.328 -22.925 1.00 68.12 147 GLU A CA 1
ATOM 1231 C C . GLU A 1 147 ? 49.995 -1.087 -21.658 1.00 68.12 147 GLU A C 1
ATOM 1233 O O . GLU A 1 147 ? 50.400 0.056 -21.428 1.00 68.12 147 GLU A O 1
ATOM 1238 N N . PRO A 1 148 ? 50.270 -2.101 -20.810 1.00 71.00 148 PRO A N 1
ATOM 1239 C CA . PRO A 1 148 ? 49.956 -3.530 -20.931 1.00 71.00 148 PRO A CA 1
ATOM 1240 C C . PRO A 1 148 ? 48.540 -3.909 -20.451 1.00 71.00 148 PRO A C 1
ATOM 1242 O O . PRO A 1 148 ? 48.021 -3.369 -19.471 1.00 71.00 148 PRO A O 1
ATOM 1245 N N . VAL A 1 149 ? 47.929 -4.890 -21.122 1.00 73.19 149 VAL A N 1
ATOM 1246 C CA . VAL A 1 149 ? 46.589 -5.408 -20.794 1.00 73.19 149 VAL A CA 1
ATOM 1247 C C . VAL A 1 149 ? 46.706 -6.584 -19.816 1.00 73.19 149 VAL A C 1
ATOM 1249 O O . VAL A 1 149 ? 47.371 -7.571 -20.108 1.00 73.19 149 VAL A O 1
ATOM 1252 N N . LEU A 1 150 ? 46.049 -6.487 -18.658 1.00 73.94 150 LEU A N 1
ATOM 1253 C CA . LEU A 1 150 ? 45.994 -7.534 -17.627 1.00 73.94 150 LEU A CA 1
ATOM 1254 C C . LEU A 1 150 ? 44.940 -8.605 -17.931 1.00 73.94 150 LEU A C 1
ATOM 1256 O O . LEU A 1 150 ? 45.174 -9.785 -17.695 1.00 73.94 150 LEU A O 1
ATOM 1260 N N . ALA A 1 151 ? 43.763 -8.200 -18.412 1.00 75.62 151 ALA A N 1
ATOM 1261 C CA . ALA A 1 151 ? 42.674 -9.113 -18.749 1.00 75.62 151 ALA A CA 1
ATOM 1262 C C . ALA A 1 151 ? 41.744 -8.494 -19.797 1.00 75.62 151 ALA A C 1
ATOM 1264 O O . ALA A 1 151 ? 41.445 -7.299 -19.746 1.00 75.62 151 ALA A O 1
ATOM 1265 N N . GLN A 1 152 ? 41.253 -9.320 -20.718 1.00 77.50 152 GLN A N 1
ATOM 1266 C CA . GLN A 1 152 ? 40.207 -8.954 -21.670 1.00 77.50 152 GLN A CA 1
ATOM 1267 C C . GLN A 1 152 ? 38.943 -9.729 -21.325 1.00 77.50 152 GLN A C 1
ATOM 1269 O O . GLN A 1 152 ? 38.981 -10.947 -21.157 1.00 77.50 152 GLN A O 1
ATOM 1274 N N . TYR A 1 153 ? 37.824 -9.026 -21.212 1.00 79.44 153 TYR A N 1
ATOM 1275 C CA . TYR A 1 153 ? 36.524 -9.654 -21.030 1.00 79.44 153 TYR A CA 1
ATOM 1276 C C . TYR A 1 153 ? 35.496 -8.945 -21.904 1.00 79.44 153 TYR A C 1
ATOM 1278 O O . TYR A 1 153 ? 35.534 -7.726 -22.069 1.00 79.44 153 TYR A O 1
ATOM 1286 N N . SER A 1 154 ? 34.582 -9.707 -22.497 1.00 76.75 154 SER A N 1
ATOM 1287 C CA . SER A 1 154 ? 33.477 -9.157 -23.273 1.00 76.75 154 SER A CA 1
ATOM 1288 C C . SER A 1 154 ? 32.188 -9.244 -22.469 1.00 76.75 154 SER A C 1
ATOM 1290 O O . SER A 1 154 ? 31.840 -10.288 -21.914 1.00 76.75 154 SER A O 1
ATOM 1292 N N . LEU A 1 155 ? 31.465 -8.129 -22.396 1.00 76.62 155 LEU A N 1
ATOM 1293 C CA . LEU A 1 155 ? 30.101 -8.123 -21.889 1.00 76.62 155 LEU A CA 1
ATOM 1294 C C . LEU A 1 155 ? 29.152 -8.049 -23.080 1.00 76.62 155 LEU A C 1
ATOM 1296 O O . LEU A 1 155 ? 29.227 -7.129 -23.897 1.00 76.62 155 LEU A O 1
ATOM 1300 N N . ARG A 1 156 ? 28.244 -9.018 -23.170 1.00 76.81 156 ARG A N 1
ATOM 1301 C CA . ARG A 1 156 ? 27.182 -9.023 -24.176 1.00 76.81 156 ARG A CA 1
ATOM 1302 C C . ARG A 1 156 ? 25.986 -8.268 -23.625 1.00 76.81 156 ARG A C 1
ATOM 1304 O O . ARG A 1 156 ? 25.379 -8.715 -22.656 1.00 76.81 156 ARG A O 1
ATOM 1311 N N . PHE A 1 157 ? 25.646 -7.146 -24.245 1.00 77.56 157 PHE A N 1
ATOM 1312 C CA . PHE A 1 157 ? 24.406 -6.437 -23.955 1.00 77.56 157 PHE A CA 1
ATOM 1313 C C . PHE A 1 157 ? 23.347 -6.853 -24.964 1.00 77.56 157 PHE A C 1
ATOM 1315 O O . PHE A 1 157 ? 23.506 -6.628 -26.162 1.00 77.56 157 PHE A O 1
ATOM 1322 N N . TYR A 1 158 ? 22.270 -7.456 -24.471 1.00 81.75 158 TYR A N 1
ATOM 1323 C CA . TYR A 1 158 ? 21.164 -7.917 -25.300 1.00 81.75 158 TYR A CA 1
ATOM 1324 C C . TYR A 1 158 ? 20.124 -6.808 -25.466 1.00 81.75 158 TYR A C 1
ATOM 1326 O O . TYR A 1 158 ? 19.681 -6.214 -24.479 1.00 81.75 158 TYR A O 1
ATOM 1334 N N . GLU A 1 159 ? 19.689 -6.551 -26.699 1.00 79.94 159 GLU A N 1
ATOM 1335 C CA . GLU A 1 159 ? 18.644 -5.553 -26.981 1.00 79.94 159 GLU A CA 1
ATOM 1336 C C . GLU A 1 159 ? 17.304 -5.950 -26.329 1.00 79.94 159 GLU A C 1
ATOM 1338 O O . GLU A 1 159 ? 16.596 -5.110 -25.764 1.00 79.94 159 GLU A O 1
ATOM 1343 N N . ASP A 1 160 ? 17.031 -7.256 -26.256 1.00 84.00 160 ASP A N 1
ATOM 1344 C CA . ASP A 1 160 ? 15.887 -7.827 -25.535 1.00 84.00 160 ASP A CA 1
ATOM 1345 C C . ASP A 1 160 ? 15.935 -7.545 -24.023 1.00 84.00 160 ASP A C 1
ATOM 1347 O O . ASP A 1 160 ? 14.897 -7.451 -23.353 1.00 84.00 160 ASP A O 1
ATOM 1351 N N . GLY A 1 161 ? 17.139 -7.372 -23.467 1.00 85.81 161 GLY A N 1
ATOM 1352 C CA . GLY A 1 161 ? 17.360 -6.933 -22.091 1.00 85.81 161 GLY A CA 1
ATOM 1353 C C . GLY A 1 161 ? 16.777 -5.552 -21.841 1.00 85.81 161 GLY A C 1
ATOM 1354 O O . GLY A 1 161 ? 16.034 -5.367 -20.875 1.00 85.81 161 GLY A O 1
ATOM 1355 N N . LEU A 1 162 ? 17.013 -4.609 -22.755 1.00 86.44 162 LEU A N 1
ATOM 1356 C CA . LEU A 1 162 ? 16.467 -3.259 -22.652 1.00 86.44 162 LEU A CA 1
ATOM 1357 C C . LEU A 1 162 ? 14.938 -3.275 -22.765 1.00 86.44 162 LEU A C 1
ATOM 1359 O O . LEU A 1 162 ? 14.259 -2.736 -21.888 1.00 86.44 162 LEU A O 1
ATOM 1363 N N . TYR A 1 163 ? 14.391 -3.958 -23.775 1.00 88.69 163 TYR A N 1
ATOM 1364 C CA . TYR A 1 163 ? 12.941 -4.049 -23.980 1.00 88.69 163 TYR A CA 1
ATOM 1365 C C . TYR A 1 163 ? 12.225 -4.669 -22.773 1.00 88.69 163 TYR A C 1
ATOM 1367 O O . TYR A 1 163 ? 11.253 -4.121 -22.247 1.00 88.69 163 TYR A O 1
ATOM 1375 N N . THR A 1 164 ? 12.744 -5.787 -22.268 1.00 88.62 164 THR A N 1
ATOM 1376 C CA . THR A 1 164 ? 12.142 -6.475 -21.123 1.00 88.62 164 THR A CA 1
ATOM 1377 C C . THR A 1 164 ? 12.313 -5.675 -19.832 1.00 88.62 164 THR A C 1
ATOM 1379 O O . THR A 1 164 ? 11.392 -5.640 -19.016 1.00 88.62 164 THR A O 1
ATOM 1382 N N . SER A 1 165 ? 13.437 -4.963 -19.665 1.00 90.69 165 SER A N 1
ATOM 1383 C CA . SER A 1 165 ? 13.657 -4.096 -18.499 1.00 90.69 165 SER A CA 1
ATOM 1384 C C . SER A 1 165 ? 12.620 -2.979 -18.446 1.00 90.69 165 SER A C 1
ATOM 1386 O O . SER A 1 165 ? 12.011 -2.753 -17.400 1.00 90.69 165 SER A O 1
ATOM 1388 N N . PHE A 1 166 ? 12.331 -2.358 -19.592 1.00 92.25 166 PHE A N 1
ATOM 1389 C CA . PHE A 1 166 ? 11.311 -1.328 -19.700 1.00 92.25 166 PHE A CA 1
ATOM 1390 C C . PHE A 1 166 ? 9.919 -1.877 -19.370 1.00 92.25 166 PHE A C 1
ATOM 1392 O O . PHE A 1 166 ? 9.214 -1.285 -18.551 1.00 92.25 166 PHE A O 1
ATOM 1399 N N . LYS A 1 167 ? 9.536 -3.041 -19.919 1.00 92.50 167 LYS A N 1
ATOM 1400 C CA . LYS A 1 167 ? 8.248 -3.686 -19.599 1.00 92.50 167 LYS A CA 1
ATOM 1401 C C . LYS A 1 167 ? 8.099 -3.974 -18.103 1.00 92.50 167 LYS A C 1
ATOM 1403 O O . LYS A 1 167 ? 7.068 -3.652 -17.514 1.00 92.50 167 LYS A O 1
ATOM 1408 N N . ILE A 1 168 ? 9.121 -4.547 -17.467 1.00 92.69 168 ILE A N 1
ATOM 1409 C CA . ILE A 1 168 ? 9.074 -4.875 -16.037 1.00 92.69 168 ILE A CA 1
ATOM 1410 C C . ILE A 1 168 ? 8.991 -3.600 -15.190 1.00 92.69 168 ILE A C 1
ATOM 1412 O O . ILE A 1 168 ? 8.149 -3.524 -14.296 1.00 92.69 168 ILE A O 1
ATOM 1416 N N . VAL A 1 169 ? 9.805 -2.580 -15.483 1.00 93.50 169 VAL A N 1
ATOM 1417 C CA . VAL A 1 169 ? 9.759 -1.299 -14.761 1.00 93.50 169 VAL A CA 1
ATOM 1418 C C . VAL A 1 169 ? 8.392 -0.649 -14.894 1.00 93.50 169 VAL A C 1
ATOM 1420 O O . VAL A 1 169 ? 7.806 -0.280 -13.880 1.00 93.50 169 VAL A O 1
ATOM 1423 N N . MET A 1 170 ? 7.852 -0.554 -16.110 1.00 94.44 170 MET A N 1
ATOM 1424 C CA . MET A 1 170 ? 6.526 0.020 -16.338 1.00 94.44 170 MET A CA 1
ATOM 1425 C C . MET A 1 170 ? 5.444 -0.737 -15.567 1.00 94.44 170 MET A C 1
ATOM 1427 O O . MET A 1 170 ? 4.601 -0.111 -14.926 1.00 94.44 170 MET A O 1
ATOM 1431 N N . ARG A 1 171 ? 5.496 -2.076 -15.542 1.00 95.06 171 ARG A N 1
ATOM 1432 C CA . ARG A 1 171 ? 4.557 -2.893 -14.762 1.00 95.06 171 ARG A CA 1
ATOM 1433 C C . ARG A 1 171 ? 4.693 -2.638 -13.261 1.00 95.06 171 ARG A C 1
ATOM 1435 O O . ARG A 1 171 ? 3.686 -2.412 -12.595 1.00 95.06 171 ARG A O 1
ATOM 1442 N N . ILE A 1 172 ? 5.913 -2.637 -12.725 1.00 94.81 172 ILE A N 1
ATOM 1443 C CA . ILE A 1 172 ? 6.149 -2.390 -11.296 1.00 94.81 172 ILE A CA 1
ATOM 1444 C C . ILE A 1 172 ? 5.686 -0.979 -10.916 1.00 94.81 172 ILE A C 1
ATOM 1446 O O . ILE A 1 172 ? 4.990 -0.819 -9.917 1.00 94.81 172 ILE A O 1
ATOM 1450 N N . VAL A 1 173 ? 6.005 0.040 -11.718 1.00 94.94 173 VAL A N 1
ATOM 1451 C CA . VAL A 1 173 ? 5.550 1.415 -11.473 1.00 94.94 173 VAL A CA 1
ATOM 1452 C C . VAL A 1 173 ? 4.020 1.481 -11.483 1.00 94.94 173 VAL A C 1
ATOM 1454 O O . VAL A 1 173 ? 3.451 2.028 -10.541 1.00 94.94 173 VAL A O 1
ATOM 1457 N N . SER A 1 174 ? 3.341 0.867 -12.459 1.00 95.44 174 SER A N 1
ATOM 1458 C CA . SER A 1 174 ? 1.872 0.762 -12.492 1.00 95.44 174 SER A CA 1
ATOM 1459 C C . SER A 1 174 ? 1.295 0.124 -11.223 1.00 95.44 174 SER A C 1
ATOM 1461 O O . SER A 1 174 ? 0.366 0.672 -10.625 1.00 95.44 174 SER A O 1
ATOM 1463 N N . LEU A 1 175 ? 1.868 -0.997 -10.768 1.00 95.25 175 LEU A N 1
ATOM 1464 C CA . LEU A 1 175 ? 1.439 -1.700 -9.551 1.00 95.25 175 LEU A CA 1
ATOM 1465 C C . LEU A 1 175 ? 1.621 -0.847 -8.288 1.00 95.25 175 LEU A C 1
ATOM 1467 O O . LEU A 1 175 ? 0.759 -0.830 -7.406 1.00 95.25 175 LEU A O 1
ATOM 1471 N N . ILE A 1 176 ? 2.722 -0.103 -8.200 1.00 94.06 176 ILE A N 1
ATOM 1472 C CA . ILE A 1 176 ? 2.970 0.794 -7.068 1.00 94.06 176 ILE A CA 1
ATOM 1473 C C . ILE A 1 176 ? 1.984 1.962 -7.092 1.00 94.06 176 ILE A C 1
ATOM 1475 O O . ILE A 1 176 ? 1.405 2.300 -6.061 1.00 94.06 176 ILE A O 1
ATOM 1479 N N . LEU A 1 177 ? 1.773 2.567 -8.260 1.00 94.62 177 LEU A N 1
ATOM 1480 C CA . LEU A 1 177 ? 0.886 3.712 -8.437 1.00 94.62 177 LEU A CA 1
ATOM 1481 C C . LEU A 1 177 ? -0.573 3.370 -8.105 1.00 94.62 177 LEU A C 1
ATOM 1483 O O . LEU A 1 177 ? -1.227 4.131 -7.390 1.00 94.62 177 LEU A O 1
ATOM 1487 N N . ILE A 1 178 ? -1.072 2.213 -8.550 1.00 94.00 178 ILE A N 1
ATOM 1488 C CA . ILE A 1 178 ? -2.444 1.788 -8.251 1.00 94.00 178 ILE A CA 1
ATOM 1489 C C . ILE A 1 178 ? -2.633 1.420 -6.769 1.00 94.00 178 ILE A C 1
ATOM 1491 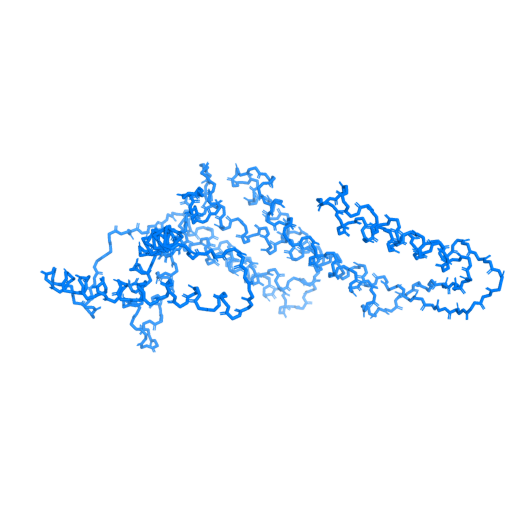O O . ILE A 1 178 ? -3.649 1.758 -6.165 1.00 94.00 178 ILE A O 1
ATOM 1495 N N . SER A 1 179 ? -1.629 0.807 -6.135 1.00 92.62 179 SER A N 1
ATOM 1496 C CA . SER A 1 179 ? -1.649 0.527 -4.692 1.00 92.62 179 SER A CA 1
ATOM 1497 C C . SER A 1 179 ? -1.592 1.813 -3.851 1.00 92.62 179 SER A C 1
ATOM 1499 O O . SER A 1 179 ? -2.334 1.987 -2.874 1.00 92.62 179 SER A O 1
ATOM 1501 N N . ALA A 1 180 ? -0.770 2.779 -4.273 1.00 92.06 180 ALA A N 1
ATOM 1502 C CA . ALA A 1 180 ? -0.717 4.106 -3.671 1.00 92.06 180 ALA A CA 1
ATOM 1503 C C . ALA A 1 180 ? -2.062 4.835 -3.806 1.00 92.06 180 ALA A C 1
ATOM 1505 O O . ALA A 1 180 ? -2.506 5.473 -2.854 1.00 92.06 180 ALA A O 1
ATOM 1506 N N . LEU A 1 181 ? -2.762 4.681 -4.935 1.00 92.62 181 LEU A N 1
ATOM 1507 C CA . LEU A 1 181 ? -4.098 5.239 -5.133 1.00 92.62 181 LEU A CA 1
ATOM 1508 C C . LEU A 1 181 ? -5.096 4.737 -4.078 1.00 92.62 181 LEU A C 1
ATOM 1510 O O . LEU A 1 181 ? -5.818 5.552 -3.502 1.00 92.62 181 LEU A O 1
ATOM 1514 N N . LEU A 1 182 ? -5.107 3.436 -3.756 1.00 91.62 182 LEU A N 1
ATOM 1515 C CA . LEU A 1 182 ? -5.963 2.891 -2.690 1.00 91.62 182 LEU A CA 1
ATOM 1516 C C . LEU A 1 182 ? -5.639 3.529 -1.333 1.00 91.62 182 LEU A C 1
ATOM 1518 O O . LEU A 1 182 ? -6.538 3.993 -0.629 1.00 91.62 182 LEU A O 1
ATOM 1522 N N . THR A 1 183 ? -4.348 3.579 -1.002 1.00 90.44 183 THR A N 1
ATOM 1523 C CA . THR A 1 183 ? -3.840 4.018 0.307 1.00 90.44 183 THR A CA 1
ATOM 1524 C C . THR A 1 183 ? -4.042 5.516 0.541 1.00 90.44 183 THR A C 1
ATOM 1526 O O . THR A 1 183 ? -4.325 5.939 1.661 1.00 90.44 183 THR A O 1
ATOM 1529 N N . LEU A 1 184 ? -3.912 6.333 -0.507 1.00 90.94 184 LEU A N 1
ATOM 1530 C CA . LEU A 1 184 ? -4.087 7.782 -0.420 1.00 90.94 184 LEU A CA 1
ATOM 1531 C C . LEU A 1 184 ? -5.569 8.192 -0.437 1.00 90.94 184 LEU A C 1
ATOM 1533 O O . LEU A 1 184 ? -5.907 9.216 0.147 1.00 90.94 184 LEU A O 1
ATOM 1537 N N . THR A 1 185 ? -6.453 7.405 -1.065 1.00 91.19 185 THR A N 1
ATOM 1538 C CA . THR A 1 185 ? -7.871 7.776 -1.276 1.00 91.19 185 THR A CA 1
ATOM 1539 C C . THR A 1 185 ? -8.855 7.106 -0.318 1.00 91.19 185 THR A C 1
ATOM 1541 O O . THR A 1 185 ? -10.051 7.412 -0.361 1.00 91.19 185 THR A O 1
ATOM 1544 N N . THR A 1 186 ? -8.396 6.177 0.525 1.00 90.44 186 THR A N 1
ATOM 1545 C CA . THR A 1 186 ? -9.245 5.415 1.456 1.00 90.44 186 THR A CA 1
ATOM 1546 C C . THR A 1 186 ? -8.687 5.484 2.868 1.00 90.44 186 THR A C 1
ATOM 1548 O O . THR A 1 186 ? -7.499 5.255 3.089 1.00 90.44 186 THR A O 1
ATOM 1551 N N . LYS A 1 187 ? -9.541 5.801 3.845 1.00 87.25 187 LYS A N 1
ATOM 1552 C CA . LYS A 1 187 ? -9.128 5.839 5.250 1.00 87.25 187 LYS A CA 1
ATOM 1553 C C . LYS A 1 187 ? -8.838 4.418 5.745 1.00 87.25 187 LYS A C 1
ATOM 1555 O O . LYS A 1 187 ? -9.597 3.509 5.410 1.00 87.25 187 LYS A O 1
ATOM 1560 N N . PRO A 1 188 ? -7.830 4.208 6.608 1.00 83.38 188 PRO A N 1
ATOM 1561 C CA . PRO A 1 188 ? -7.538 2.880 7.149 1.00 83.38 188 PRO A CA 1
ATOM 1562 C C . PRO A 1 188 ? -8.716 2.246 7.895 1.00 83.38 188 PRO A C 1
ATOM 1564 O O . PRO A 1 188 ? -8.936 1.046 7.789 1.00 83.38 188 PRO A O 1
ATOM 1567 N N . THR A 1 189 ? -9.513 3.043 8.615 1.00 81.50 189 THR A N 1
ATOM 1568 C CA . THR A 1 189 ? -10.733 2.566 9.290 1.00 81.50 189 THR A CA 1
ATOM 1569 C C . THR A 1 189 ? -11.735 1.978 8.303 1.00 81.50 189 THR A C 1
ATOM 1571 O O . THR A 1 189 ? -12.282 0.905 8.541 1.00 81.50 189 THR A O 1
ATOM 1574 N N . ASP A 1 190 ? -11.929 2.655 7.175 1.00 86.12 190 ASP A N 1
ATOM 1575 C CA . ASP A 1 190 ? -12.899 2.277 6.150 1.00 86.12 190 ASP A CA 1
ATOM 1576 C C . ASP A 1 190 ? -12.396 1.066 5.351 1.00 86.12 190 ASP A C 1
ATOM 1578 O O . ASP A 1 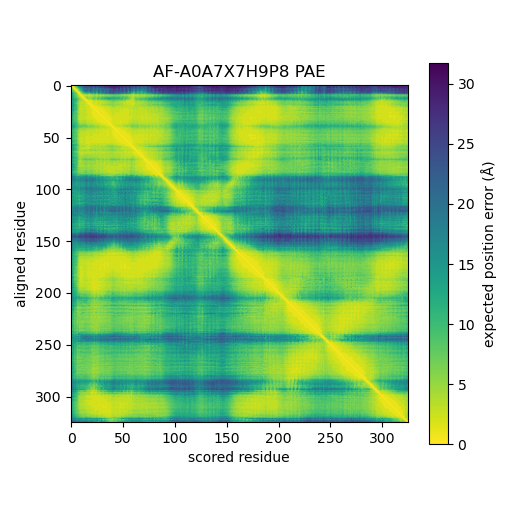190 ? -13.180 0.182 5.006 1.00 86.12 190 ASP A O 1
ATOM 1582 N N . LEU A 1 191 ? -11.078 0.989 5.126 1.00 86.25 191 LEU A N 1
ATOM 1583 C CA . LEU A 1 191 ? -10.406 -0.167 4.535 1.00 86.25 191 LEU A CA 1
ATOM 1584 C C . LEU A 1 191 ? -10.610 -1.423 5.393 1.00 86.25 191 LEU A C 1
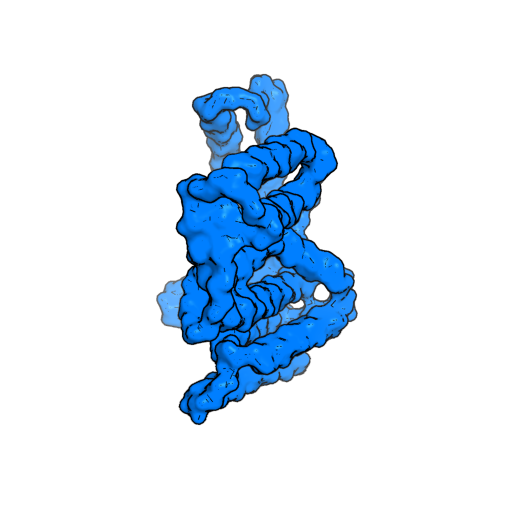ATOM 1586 O O . LEU A 1 191 ? -10.988 -2.464 4.867 1.00 86.25 191 LEU A O 1
ATOM 1590 N N . ASN A 1 192 ? -10.443 -1.310 6.713 1.00 82.19 192 ASN A N 1
ATOM 1591 C CA . ASN A 1 192 ? -10.653 -2.427 7.635 1.00 82.19 192 ASN A CA 1
ATOM 1592 C C . ASN A 1 192 ? -12.108 -2.922 7.619 1.00 82.19 192 ASN A C 1
ATOM 1594 O O . ASN A 1 192 ? -12.344 -4.125 7.527 1.00 82.19 192 ASN A O 1
ATOM 1598 N N . ILE A 1 193 ? -13.087 -2.009 7.630 1.00 83.50 193 ILE A N 1
ATOM 1599 C CA . ILE A 1 193 ? -14.512 -2.375 7.530 1.00 83.50 193 ILE A CA 1
ATOM 1600 C C . ILE A 1 193 ? -14.810 -3.046 6.177 1.00 83.50 193 ILE A C 1
ATOM 1602 O O . ILE A 1 193 ? -15.614 -3.976 6.103 1.00 83.50 193 ILE A O 1
ATOM 1606 N N . ALA A 1 194 ? -14.178 -2.602 5.089 1.00 88.69 194 ALA A N 1
ATOM 1607 C CA . ALA A 1 194 ? -14.335 -3.248 3.790 1.00 88.69 194 ALA A CA 1
ATOM 1608 C C . ALA A 1 194 ? -13.716 -4.644 3.742 1.00 88.69 194 ALA A C 1
ATOM 1610 O O . ALA A 1 194 ? -14.389 -5.564 3.281 1.00 88.69 194 ALA A O 1
ATOM 1611 N N . MET A 1 195 ? -12.498 -4.819 4.261 1.00 85.88 195 MET A N 1
ATOM 1612 C CA . MET A 1 195 ? -11.857 -6.131 4.396 1.00 85.88 195 MET A CA 1
ATOM 1613 C C . MET A 1 195 ? -12.730 -7.095 5.198 1.00 85.88 195 MET A C 1
ATOM 1615 O O . MET A 1 195 ? -12.941 -8.229 4.778 1.00 85.88 195 MET A O 1
ATOM 1619 N N . GLU A 1 196 ? -13.316 -6.623 6.298 1.00 81.44 196 GLU A N 1
ATOM 1620 C CA . GLU A 1 196 ? -14.251 -7.404 7.104 1.00 81.44 196 GLU A CA 1
ATOM 1621 C C . GLU A 1 196 ? -15.465 -7.873 6.289 1.00 81.44 196 GLU A C 1
ATOM 1623 O O . GLU A 1 196 ? -15.822 -9.053 6.296 1.00 81.44 196 GLU A O 1
ATOM 1628 N N . LYS A 1 197 ? -16.110 -6.961 5.551 1.00 85.25 197 LYS A N 1
ATOM 1629 C CA . LYS A 1 197 ? -17.285 -7.314 4.743 1.00 85.25 197 LYS A CA 1
ATOM 1630 C C . LYS A 1 197 ? -16.933 -8.230 3.571 1.00 85.25 197 LYS A C 1
ATOM 1632 O O . LYS A 1 197 ? -17.739 -9.097 3.250 1.00 85.25 197 LYS A O 1
ATOM 1637 N N . LEU A 1 198 ? -15.759 -8.062 2.962 1.00 88.12 198 LEU A N 1
ATOM 1638 C CA . LEU A 1 198 ? -15.250 -8.939 1.902 1.00 88.12 198 LEU A CA 1
ATOM 1639 C C . LEU A 1 198 ? -14.878 -10.334 2.421 1.00 88.12 198 LEU A C 1
ATOM 1641 O O . LEU A 1 198 ? -14.913 -11.283 1.648 1.00 88.12 198 LEU A O 1
ATOM 1645 N N . ALA A 1 199 ? -14.590 -10.479 3.718 1.00 85.81 199 ALA A N 1
ATOM 1646 C CA . ALA A 1 199 ? -14.341 -11.771 4.350 1.00 85.81 199 ALA A CA 1
ATOM 1647 C C . ALA A 1 199 ? -15.628 -12.550 4.695 1.00 85.81 199 ALA A C 1
ATOM 1649 O O . ALA A 1 199 ? -15.551 -13.739 4.978 1.00 85.81 199 ALA A O 1
ATOM 1650 N N . ARG A 1 200 ? -16.826 -11.941 4.633 1.00 83.81 200 ARG A N 1
ATOM 1651 C CA . ARG A 1 200 ? -18.119 -12.619 4.889 1.00 83.81 200 ARG A CA 1
ATOM 1652 C C . ARG A 1 200 ? -18.360 -13.940 4.134 1.00 83.81 200 ARG A C 1
ATOM 1654 O O . ARG A 1 200 ? -18.875 -14.849 4.783 1.00 83.81 200 ARG A O 1
ATOM 1661 N N . PRO A 1 201 ? -18.018 -14.109 2.838 1.00 85.62 201 PRO A N 1
ATOM 1662 C CA . PRO A 1 201 ? -18.174 -15.395 2.153 1.00 85.62 201 PRO A CA 1
ATOM 1663 C C . PRO A 1 201 ? -17.387 -16.542 2.802 1.00 85.62 201 PRO A C 1
ATOM 1665 O O . PRO A 1 201 ? -17.776 -17.694 2.646 1.00 85.62 201 PRO A O 1
ATOM 1668 N N . LEU A 1 202 ? -16.351 -16.271 3.605 1.00 86.56 202 LEU A N 1
ATOM 1669 C CA . LEU A 1 202 ? -15.647 -17.328 4.341 1.00 86.56 202 LEU A CA 1
ATOM 1670 C C . LEU A 1 202 ? -16.542 -18.010 5.399 1.00 86.56 202 LEU A C 1
ATOM 1672 O O . LEU A 1 202 ? -16.193 -19.094 5.864 1.00 86.56 202 LEU A O 1
ATOM 1676 N N . LYS A 1 203 ? -17.725 -17.450 5.719 1.00 82.75 203 LYS A N 1
ATOM 1677 C CA . LYS A 1 203 ? -18.758 -18.116 6.536 1.00 82.75 203 LYS A CA 1
ATOM 1678 C C . LYS A 1 203 ? -19.153 -19.481 5.959 1.00 82.75 203 LYS A C 1
ATOM 1680 O O . LYS A 1 203 ? -19.410 -20.397 6.732 1.00 82.75 203 LYS A O 1
ATOM 1685 N N . TYR A 1 204 ? -19.145 -19.642 4.632 1.00 83.94 204 TYR A N 1
ATOM 1686 C CA . TYR A 1 204 ? -19.482 -20.913 3.978 1.00 83.94 204 TYR A CA 1
ATOM 1687 C C . TYR A 1 204 ? -18.435 -22.013 4.205 1.00 83.94 204 TYR A C 1
ATOM 1689 O O . TYR A 1 204 ? -18.767 -23.188 4.146 1.00 83.94 204 TYR A O 1
ATOM 1697 N N . ILE A 1 205 ? -17.191 -21.641 4.516 1.00 88.06 205 ILE A N 1
ATOM 1698 C CA . ILE A 1 205 ? -16.075 -22.568 4.780 1.00 88.06 205 ILE A CA 1
ATOM 1699 C C . ILE A 1 205 ? -15.997 -22.896 6.292 1.00 88.06 205 ILE A C 1
ATOM 1701 O O . ILE A 1 205 ? -15.043 -23.495 6.773 1.00 88.06 205 ILE A O 1
ATOM 1705 N N . GLY A 1 206 ? -17.002 -22.491 7.081 1.00 83.31 206 GLY A N 1
ATOM 1706 C CA . GLY A 1 206 ? -17.057 -22.720 8.529 1.00 83.31 206 GLY A CA 1
ATOM 1707 C C . GLY A 1 206 ? -16.308 -21.678 9.370 1.00 83.31 206 GLY A C 1
ATOM 1708 O O . GLY A 1 206 ? -16.265 -21.791 10.594 1.00 83.31 206 GLY A O 1
ATOM 1709 N N . ILE A 1 207 ? -15.750 -20.628 8.754 1.00 84.62 207 ILE A N 1
ATOM 1710 C CA . ILE A 1 207 ? -15.050 -19.561 9.482 1.00 84.62 207 ILE A CA 1
ATOM 1711 C C . ILE A 1 207 ? -16.071 -18.549 10.026 1.00 84.62 207 ILE A C 1
ATOM 1713 O O . ILE A 1 207 ? -16.777 -17.876 9.272 1.00 84.62 207 ILE A O 1
ATOM 1717 N N . LYS A 1 208 ? -16.121 -18.377 11.354 1.00 84.69 208 LYS A N 1
ATOM 1718 C CA . LYS A 1 208 ? -16.990 -17.399 12.038 1.00 84.69 208 LYS A CA 1
ATOM 1719 C C . LYS A 1 208 ? -16.468 -15.959 11.860 1.00 84.69 208 LYS A C 1
ATOM 1721 O O . LYS A 1 208 ? -15.791 -15.408 12.726 1.00 84.69 208 LYS A O 1
ATOM 1726 N N . VAL A 1 209 ? -16.807 -15.324 10.734 1.00 82.44 209 VAL A N 1
ATOM 1727 C CA . VAL A 1 209 ? -16.343 -13.968 10.352 1.00 82.44 209 VAL A CA 1
ATOM 1728 C C . VAL A 1 209 ? -16.703 -12.887 11.385 1.00 82.44 209 VAL A C 1
ATOM 1730 O O . VAL A 1 209 ? -15.954 -11.928 11.552 1.00 82.44 209 VAL A O 1
ATOM 1733 N N . SER A 1 210 ? -17.810 -13.038 12.121 1.00 81.56 210 SER A N 1
ATOM 1734 C CA . SER A 1 210 ? -18.219 -12.100 13.182 1.00 81.56 210 SER A CA 1
ATOM 1735 C C . SER A 1 210 ? -17.217 -12.031 14.340 1.00 81.56 210 SER A C 1
ATOM 1737 O O . SER A 1 210 ? -16.928 -10.946 14.844 1.00 81.56 210 SER A O 1
ATOM 1739 N N . ILE A 1 211 ? -16.652 -13.173 14.740 1.00 86.06 211 ILE A N 1
ATOM 1740 C CA . ILE A 1 211 ? -15.641 -13.255 15.800 1.00 86.06 211 ILE A CA 1
ATOM 1741 C C . ILE A 1 211 ? -14.334 -12.624 15.311 1.00 86.06 211 ILE A C 1
ATOM 1743 O O . ILE A 1 211 ? -13.724 -11.831 16.027 1.00 86.06 211 ILE A O 1
ATOM 1747 N N . LEU A 1 212 ? -13.946 -12.902 14.063 1.00 84.62 212 LEU A N 1
ATOM 1748 C CA . LEU A 1 212 ? -12.755 -12.312 13.451 1.00 84.62 212 LEU A CA 1
ATOM 1749 C C . LEU A 1 212 ? -12.870 -10.782 13.327 1.00 84.62 212 LEU A C 1
ATOM 1751 O O . LEU A 1 212 ? -11.940 -10.064 13.689 1.00 84.62 212 LEU A O 1
ATOM 1755 N N . SER A 1 213 ? -14.027 -10.279 12.878 1.00 80.94 213 SER A N 1
ATOM 1756 C CA . SER A 1 213 ? -14.358 -8.845 12.847 1.00 80.94 213 SER A CA 1
ATOM 1757 C C . SER A 1 213 ? -14.148 -8.196 14.214 1.00 80.94 213 SER A C 1
ATOM 1759 O O . SER A 1 213 ? -13.459 -7.180 14.332 1.00 80.94 213 SER A O 1
ATOM 1761 N N . MET A 1 214 ? -14.706 -8.811 15.259 1.00 85.25 214 MET A N 1
ATOM 1762 C CA . MET A 1 214 ? -14.572 -8.335 16.627 1.00 85.25 214 MET A CA 1
ATOM 1763 C C . MET A 1 214 ? -13.103 -8.282 17.053 1.00 85.25 214 MET A C 1
ATOM 1765 O O . MET A 1 214 ? -12.658 -7.241 17.531 1.00 85.25 214 MET A O 1
ATOM 1769 N N . MET A 1 215 ? -12.345 -9.364 16.854 1.00 89.12 215 MET A N 1
ATOM 1770 C CA . MET A 1 215 ? -10.924 -9.423 17.210 1.00 89.12 215 MET A CA 1
ATOM 1771 C C . MET A 1 215 ? -10.123 -8.320 16.510 1.00 89.12 215 MET A C 1
ATOM 1773 O O . MET A 1 215 ? -9.355 -7.615 17.161 1.00 89.12 215 MET A O 1
ATOM 1777 N N . ILE A 1 216 ? -10.348 -8.111 15.209 1.00 85.31 216 ILE A N 1
ATOM 1778 C CA . ILE A 1 216 ? -9.680 -7.060 14.430 1.00 85.31 216 ILE A CA 1
ATOM 1779 C C . ILE A 1 216 ? -10.086 -5.665 14.929 1.00 85.31 216 ILE A C 1
ATOM 1781 O O . IL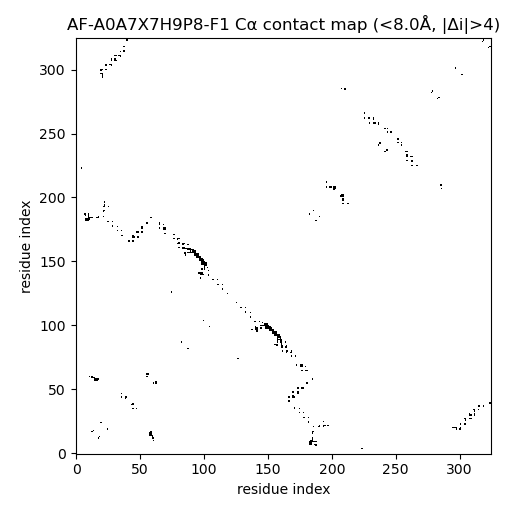E A 1 216 ? -9.225 -4.811 15.124 1.00 85.31 216 ILE A O 1
ATOM 1785 N N . SER A 1 217 ? -11.375 -5.419 15.179 1.00 81.69 217 SER A N 1
ATOM 1786 C CA . SER A 1 217 ? -11.875 -4.126 15.672 1.00 81.69 217 SER A CA 1
ATOM 1787 C C . SER A 1 217 ? -11.317 -3.778 17.056 1.00 81.69 217 SER A C 1
ATOM 1789 O O . SER A 1 217 ? -10.865 -2.652 17.290 1.00 81.69 217 SER A O 1
ATOM 1791 N N . ILE A 1 218 ? -11.288 -4.764 17.958 1.00 89.81 218 ILE A N 1
ATOM 1792 C CA . ILE A 1 218 ? -10.687 -4.659 19.289 1.00 89.81 218 ILE A CA 1
ATOM 1793 C C . ILE A 1 218 ? -9.182 -4.391 19.167 1.00 89.81 218 ILE A C 1
ATOM 1795 O O . ILE A 1 218 ? -8.682 -3.450 19.785 1.00 89.81 218 ILE A O 1
ATOM 1799 N N . ALA A 1 219 ? -8.471 -5.143 18.322 1.00 89.50 219 ALA A N 1
ATOM 1800 C CA . ALA A 1 219 ? -7.043 -4.948 18.090 1.00 89.50 219 ALA A CA 1
ATOM 1801 C C . ALA A 1 219 ? -6.746 -3.532 17.577 1.00 89.50 219 ALA A C 1
ATOM 1803 O O . ALA A 1 219 ? -5.957 -2.814 18.185 1.00 89.50 219 ALA A O 1
ATOM 1804 N N . LEU A 1 220 ? -7.430 -3.079 16.522 1.00 82.69 220 LEU A N 1
ATOM 1805 C CA . LEU A 1 220 ? -7.252 -1.738 15.953 1.00 82.69 220 LEU A CA 1
ATOM 1806 C C . LEU A 1 220 ? -7.520 -0.626 16.969 1.00 82.69 220 LEU A C 1
ATOM 1808 O O . LEU A 1 220 ? -6.798 0.371 16.993 1.00 82.69 220 LEU A O 1
ATOM 1812 N N . ARG A 1 221 ? -8.529 -0.800 17.829 1.00 84.25 221 ARG A N 1
ATOM 1813 C CA . ARG A 1 221 ? -8.825 0.135 18.921 1.00 84.25 221 ARG A CA 1
ATOM 1814 C C . ARG A 1 221 ? -7.725 0.140 19.981 1.00 84.25 221 ARG A C 1
ATOM 1816 O O . ARG A 1 221 ? -7.386 1.208 20.493 1.00 84.25 221 ARG A O 1
ATOM 1823 N N . PHE A 1 222 ? -7.167 -1.022 20.313 1.00 87.31 222 PHE A N 1
ATOM 1824 C CA . PHE A 1 222 ? -6.139 -1.135 21.342 1.00 87.31 222 PHE A CA 1
ATOM 1825 C C . PHE A 1 222 ? -4.746 -0.739 20.872 1.00 87.31 222 PHE A C 1
ATOM 1827 O O . PHE A 1 222 ? -3.984 -0.248 21.702 1.00 87.31 222 PHE A O 1
ATOM 1834 N N . ILE A 1 223 ? -4.412 -0.863 19.584 1.00 89.75 223 ILE A N 1
ATOM 1835 C CA . ILE A 1 223 ? -3.077 -0.528 19.065 1.00 89.75 223 ILE A CA 1
ATOM 1836 C C . ILE A 1 223 ? -2.612 0.875 19.519 1.00 89.75 223 ILE A C 1
ATOM 1838 O O . ILE A 1 223 ? -1.544 0.961 20.130 1.00 89.75 223 ILE A O 1
ATOM 1842 N N . PRO A 1 224 ? -3.381 1.973 19.334 1.00 88.00 224 PRO A N 1
ATOM 1843 C CA . PRO A 1 224 ? -2.976 3.291 19.831 1.00 88.00 224 PRO A CA 1
ATOM 1844 C C . PRO A 1 224 ? -2.769 3.326 21.350 1.00 88.00 224 PRO A C 1
ATOM 1846 O O . PRO A 1 224 ? -1.824 3.943 21.840 1.00 88.00 224 PRO A O 1
ATOM 1849 N N . THR A 1 225 ? -3.635 2.650 22.109 1.00 90.94 225 THR A N 1
ATOM 1850 C CA . THR A 1 225 ? -3.545 2.624 23.576 1.00 90.94 225 THR A CA 1
ATOM 1851 C C . THR A 1 225 ? -2.327 1.845 24.073 1.00 90.94 225 THR A C 1
ATOM 1853 O O . THR A 1 225 ? -1.696 2.281 25.032 1.00 90.94 225 THR A O 1
ATOM 1856 N N . LEU A 1 226 ? -1.962 0.747 23.405 1.00 90.88 226 LEU A N 1
ATOM 1857 C CA . LEU A 1 226 ? -0.783 -0.062 23.715 1.00 90.88 226 LEU A CA 1
ATOM 1858 C C . LEU A 1 226 ? 0.502 0.698 23.394 1.00 90.88 226 LEU A C 1
ATOM 1860 O O . LEU A 1 226 ? 1.436 0.670 24.187 1.00 90.88 226 LEU A O 1
ATOM 1864 N N . ILE A 1 227 ? 0.534 1.442 22.285 1.00 90.56 227 ILE A N 1
ATOM 1865 C CA . ILE A 1 227 ? 1.671 2.311 21.951 1.00 90.56 227 ILE A CA 1
ATOM 1866 C C . ILE A 1 227 ? 1.857 3.396 23.022 1.00 90.56 227 ILE A C 1
ATOM 1868 O O . ILE A 1 227 ? 2.982 3.663 23.447 1.00 90.56 227 ILE A O 1
ATOM 1872 N N . ASN A 1 228 ? 0.763 4.006 23.490 1.00 90.81 228 ASN A N 1
ATOM 1873 C CA . ASN A 1 228 ? 0.818 5.005 24.557 1.00 90.81 228 ASN A CA 1
ATOM 1874 C C . ASN A 1 228 ? 1.280 4.402 25.894 1.00 90.81 228 ASN A C 1
ATOM 1876 O O . ASN A 1 228 ? 2.064 5.034 26.601 1.00 90.81 228 ASN A O 1
ATOM 1880 N N . GLU A 1 229 ? 0.833 3.188 26.228 1.00 91.38 229 GLU A N 1
ATOM 1881 C CA . GLU A 1 229 ? 1.270 2.463 27.427 1.00 91.38 229 GLU A CA 1
ATOM 1882 C C . GLU A 1 229 ? 2.756 2.109 27.367 1.00 91.38 229 GLU A C 1
ATOM 1884 O O . GLU A 1 229 ? 3.506 2.426 28.289 1.00 91.38 229 GLU A O 1
ATOM 1889 N N . ALA A 1 230 ? 3.209 1.560 26.238 1.00 91.44 230 ALA A N 1
ATOM 1890 C CA . ALA A 1 230 ? 4.618 1.277 26.004 1.00 91.44 230 ALA A CA 1
ATOM 1891 C C . ALA A 1 230 ? 5.458 2.552 26.153 1.00 91.44 230 ALA A C 1
ATOM 1893 O O . ALA A 1 230 ? 6.495 2.543 26.810 1.00 91.44 230 ALA A O 1
ATOM 1894 N N . GLY A 1 231 ? 4.977 3.683 25.625 1.00 90.88 231 GLY A N 1
ATOM 1895 C CA . GLY A 1 231 ? 5.616 4.986 25.797 1.00 90.88 231 GLY A CA 1
ATOM 1896 C C . GLY A 1 231 ? 5.699 5.455 27.256 1.00 90.88 231 GLY A C 1
ATOM 1897 O O . GLY A 1 231 ? 6.695 6.075 27.631 1.00 90.88 231 GLY A O 1
ATOM 1898 N N . ARG A 1 232 ? 4.690 5.166 28.089 1.00 90.56 232 ARG A N 1
ATOM 1899 C CA . ARG A 1 232 ? 4.721 5.459 29.534 1.00 90.56 232 ARG A CA 1
ATOM 1900 C C . ARG A 1 232 ? 5.716 4.574 30.270 1.00 90.56 232 ARG A C 1
ATOM 1902 O O . ARG A 1 232 ? 6.523 5.096 31.033 1.00 90.56 232 ARG A O 1
ATOM 1909 N N . ILE A 1 233 ? 5.696 3.269 30.008 1.00 90.94 233 ILE A N 1
ATOM 1910 C CA . ILE A 1 233 ? 6.607 2.313 30.645 1.00 90.94 233 ILE A CA 1
ATOM 1911 C C . ILE A 1 233 ? 8.050 2.624 30.258 1.00 90.94 233 ILE A C 1
ATOM 1913 O O . ILE A 1 233 ? 8.900 2.691 31.136 1.00 90.94 233 ILE A O 1
ATOM 1917 N N . LEU A 1 234 ? 8.319 2.922 28.983 1.00 89.31 234 LEU A N 1
ATOM 1918 C CA . LEU A 1 234 ? 9.644 3.348 28.525 1.00 89.31 234 LEU A CA 1
ATOM 1919 C C . LEU A 1 234 ? 10.149 4.577 29.291 1.00 89.31 234 LEU A C 1
ATOM 1921 O O . LEU A 1 234 ? 11.292 4.589 29.737 1.00 89.31 234 LEU A O 1
ATOM 1925 N N . LYS A 1 235 ? 9.305 5.598 29.490 1.00 89.06 235 LYS A N 1
ATOM 1926 C CA . LYS A 1 235 ? 9.677 6.789 30.275 1.00 89.06 235 LYS A CA 1
ATOM 1927 C C . LYS A 1 235 ? 9.901 6.468 31.755 1.00 89.06 235 LYS A C 1
ATOM 1929 O O . LYS A 1 235 ? 10.834 6.999 32.347 1.00 89.06 235 LYS A O 1
ATOM 1934 N N . ALA A 1 236 ? 9.076 5.604 32.345 1.00 90.19 236 ALA A N 1
ATOM 1935 C CA . ALA A 1 236 ? 9.217 5.189 33.739 1.00 90.19 236 ALA A CA 1
ATOM 1936 C C . ALA A 1 236 ? 10.497 4.369 33.972 1.00 90.19 236 ALA A C 1
ATOM 1938 O O . ALA A 1 236 ? 11.198 4.596 34.951 1.00 90.19 236 ALA A O 1
ATOM 1939 N N . GLN A 1 237 ? 10.828 3.455 33.057 1.00 87.75 237 GLN A N 1
ATOM 1940 C CA . GLN A 1 237 ? 12.053 2.655 33.107 1.00 87.75 237 GLN A CA 1
ATOM 1941 C C . GLN A 1 237 ? 13.292 3.532 32.872 1.00 87.75 237 GLN A C 1
ATOM 1943 O O . GLN A 1 237 ? 14.249 3.457 33.638 1.00 87.75 237 GLN A O 1
ATOM 1948 N N . ALA A 1 238 ? 13.235 4.472 31.921 1.00 87.81 238 ALA A N 1
ATOM 1949 C CA . ALA A 1 238 ? 14.291 5.473 31.744 1.00 87.81 238 ALA A CA 1
ATOM 1950 C C . ALA A 1 238 ? 14.526 6.306 33.019 1.00 87.81 238 ALA A C 1
ATOM 1952 O O . ALA A 1 238 ? 15.669 6.552 33.390 1.00 87.81 238 ALA A O 1
ATOM 1953 N N . SER A 1 239 ? 13.461 6.666 33.747 1.00 90.81 239 SER A N 1
ATOM 1954 C CA . SER A 1 239 ? 13.573 7.333 35.055 1.00 90.81 239 SER A CA 1
ATOM 1955 C C . SER A 1 239 ? 14.186 6.448 36.149 1.00 90.81 239 SER A C 1
ATOM 1957 O O . SER A 1 239 ? 14.655 6.977 37.152 1.00 90.81 239 SER A O 1
ATOM 1959 N N . ARG A 1 240 ? 14.178 5.121 35.979 1.00 88.50 240 ARG A N 1
ATOM 1960 C CA . ARG A 1 240 ? 14.823 4.138 36.866 1.00 88.50 240 ARG A CA 1
ATOM 1961 C C . ARG A 1 240 ? 16.253 3.795 36.428 1.00 88.50 240 ARG A C 1
ATOM 1963 O O . ARG A 1 240 ? 16.833 2.849 36.949 1.00 88.50 240 ARG A O 1
ATOM 1970 N N . GLY A 1 241 ? 16.817 4.546 35.481 1.00 82.06 241 GLY A N 1
ATOM 1971 C CA . GLY A 1 241 ? 18.205 4.400 35.042 1.00 82.06 241 GLY A CA 1
ATOM 1972 C C . GLY A 1 241 ? 18.433 3.365 33.938 1.00 82.06 241 GLY A C 1
ATOM 1973 O O . GLY A 1 241 ? 19.582 3.071 33.626 1.00 82.06 241 GLY A O 1
ATOM 1974 N N . THR A 1 242 ? 17.385 2.811 33.317 1.00 78.06 242 THR A N 1
ATOM 1975 C CA . THR A 1 242 ? 17.568 1.914 32.164 1.00 78.06 242 THR A CA 1
ATOM 1976 C C . THR A 1 242 ? 17.686 2.729 30.873 1.00 78.06 242 THR A C 1
ATOM 1978 O O . THR A 1 242 ? 16.696 3.314 30.420 1.00 78.06 242 THR A O 1
ATOM 1981 N N . ASP A 1 243 ? 18.864 2.754 30.248 1.00 75.06 243 ASP A N 1
ATOM 1982 C CA . ASP A 1 243 ? 19.041 3.374 28.930 1.00 75.06 243 ASP A CA 1
ATOM 1983 C C . ASP A 1 243 ? 18.788 2.365 27.802 1.00 75.06 243 ASP A C 1
ATOM 1985 O O . ASP A 1 243 ? 19.543 1.420 27.624 1.00 75.06 243 ASP A O 1
ATOM 1989 N N . PHE A 1 244 ? 17.731 2.579 27.015 1.00 72.06 244 PHE A N 1
ATOM 1990 C CA . PHE A 1 244 ? 17.339 1.703 25.903 1.00 72.06 244 PHE A CA 1
ATOM 1991 C C . PHE A 1 244 ? 18.117 1.945 24.600 1.00 72.06 244 PHE A C 1
ATOM 1993 O O . PHE A 1 244 ? 17.919 1.224 23.616 1.00 72.06 244 PHE A O 1
ATOM 2000 N N . LYS A 1 245 ? 18.929 3.005 24.525 1.00 74.19 245 LYS A N 1
ATOM 2001 C CA . LYS A 1 245 ? 19.660 3.367 23.301 1.00 74.19 245 LYS A CA 1
ATOM 2002 C C . LYS A 1 245 ? 21.077 2.815 23.288 1.00 74.19 245 LYS A C 1
ATOM 2004 O O . LYS A 1 245 ? 21.580 2.479 22.213 1.00 74.19 245 LYS A O 1
ATOM 2009 N N . GLU A 1 246 ? 21.681 2.695 24.460 1.00 76.00 246 GLU A N 1
ATOM 2010 C CA . GLU A 1 246 ? 23.060 2.262 24.642 1.00 76.00 246 GLU A CA 1
ATOM 2011 C C . GLU A 1 246 ? 23.128 0.873 25.290 1.00 76.00 246 GLU A C 1
ATOM 2013 O O . GLU A 1 246 ? 22.178 0.410 25.918 1.00 76.00 246 GLU A O 1
ATOM 2018 N N . GLY A 1 247 ? 24.239 0.170 25.064 1.00 75.50 247 GLY A N 1
ATOM 2019 C CA . GLY A 1 247 ? 24.497 -1.138 25.669 1.00 75.50 247 GLY A CA 1
ATOM 2020 C C . GLY A 1 247 ? 24.807 -2.268 24.687 1.00 75.50 247 GLY A C 1
ATOM 2021 O O . GLY A 1 247 ? 24.558 -2.191 23.473 1.00 75.50 247 GLY A O 1
ATOM 2022 N N . LYS A 1 248 ? 25.380 -3.342 25.237 1.00 88.00 248 LYS A N 1
ATOM 2023 C CA . LYS A 1 248 ? 25.692 -4.594 24.529 1.00 88.00 248 LYS A CA 1
ATOM 2024 C C . LYS A 1 248 ? 24.408 -5.351 24.176 1.00 88.00 248 LYS A C 1
ATOM 2026 O O . LYS A 1 248 ? 23.337 -5.096 24.719 1.00 88.00 248 LYS A O 1
ATOM 2031 N N . PHE A 1 249 ? 24.509 -6.328 23.273 1.00 86.75 249 PHE A N 1
ATOM 2032 C CA . PHE A 1 249 ? 23.352 -7.118 22.832 1.00 86.75 249 PHE A CA 1
ATOM 2033 C C . PHE A 1 249 ? 22.567 -7.744 24.003 1.00 86.75 249 PHE A C 1
ATOM 2035 O O . PHE A 1 249 ? 21.345 -7.637 24.034 1.00 86.75 249 PHE A O 1
ATOM 2042 N N . HIS A 1 250 ? 23.255 -8.312 25.000 1.00 85.69 250 HIS A N 1
ATOM 2043 C CA . HIS A 1 250 ? 22.612 -8.890 26.187 1.00 85.69 250 HIS A CA 1
ATOM 2044 C C . HIS A 1 250 ? 21.836 -7.859 27.019 1.00 85.69 250 HIS A C 1
ATOM 2046 O O . HIS A 1 250 ? 20.716 -8.130 27.442 1.00 85.69 250 HIS A O 1
ATOM 2052 N N . GLU A 1 251 ? 22.387 -6.659 27.202 1.00 83.19 251 GLU A N 1
ATOM 2053 C CA . GLU A 1 251 ? 21.733 -5.576 27.948 1.00 83.19 251 GLU A CA 1
ATOM 2054 C C . GLU A 1 251 ? 20.450 -5.123 27.240 1.00 83.19 251 GLU A C 1
ATOM 2056 O O . GLU A 1 251 ? 19.417 -4.950 27.887 1.00 83.19 251 GLU A O 1
ATOM 2061 N N . LYS A 1 252 ? 20.467 -5.058 25.902 1.00 83.94 252 LYS A N 1
ATOM 2062 C CA . LYS A 1 252 ? 19.273 -4.761 25.094 1.00 83.94 252 LYS A CA 1
ATOM 2063 C C . LYS A 1 252 ? 18.174 -5.807 25.257 1.00 83.94 252 LYS A C 1
ATOM 2065 O O . LYS A 1 252 ? 16.997 -5.454 25.272 1.00 83.94 252 LYS A O 1
ATOM 2070 N N . VAL A 1 253 ? 18.529 -7.085 25.401 1.00 87.69 253 VAL A N 1
ATOM 2071 C CA . VAL A 1 253 ? 17.545 -8.152 25.647 1.00 87.69 253 VAL A CA 1
ATOM 2072 C C . VAL A 1 253 ? 16.897 -7.977 27.021 1.00 87.69 253 VAL A C 1
ATOM 2074 O O . VAL A 1 253 ? 15.670 -7.976 27.115 1.00 87.69 253 VAL A O 1
ATOM 2077 N N . THR A 1 254 ? 17.689 -7.746 28.070 1.00 84.69 254 THR A N 1
ATOM 2078 C CA . THR A 1 254 ? 17.169 -7.506 29.428 1.00 84.69 254 THR A CA 1
ATOM 2079 C C . THR A 1 254 ? 16.253 -6.278 29.479 1.00 84.69 254 THR A C 1
ATOM 2081 O O . THR A 1 254 ? 15.204 -6.305 30.123 1.00 84.69 254 THR A O 1
ATOM 2084 N N . GLN A 1 255 ? 16.594 -5.220 28.739 1.00 84.38 255 GLN A N 1
ATOM 2085 C CA . GLN A 1 255 ? 15.757 -4.027 28.588 1.00 84.38 255 GLN A CA 1
ATOM 2086 C C . GLN A 1 255 ? 14.424 -4.328 27.884 1.00 84.38 255 GLN A C 1
ATOM 2088 O O . GLN A 1 255 ? 13.374 -3.854 28.310 1.00 84.38 255 GLN A O 1
ATOM 2093 N N . ILE A 1 256 ? 14.417 -5.147 26.829 1.00 88.75 256 ILE A N 1
ATOM 2094 C CA . ILE A 1 256 ? 13.163 -5.552 26.173 1.00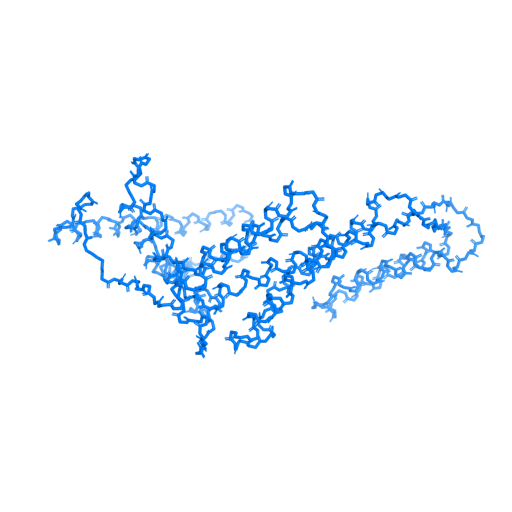 88.75 256 ILE A CA 1
ATOM 2095 C C . ILE A 1 256 ? 12.268 -6.317 27.153 1.00 88.75 256 ILE A C 1
ATOM 2097 O O . ILE A 1 256 ? 11.067 -6.053 27.210 1.00 88.75 256 ILE A O 1
ATOM 2101 N N . ILE A 1 257 ? 12.839 -7.217 27.959 1.00 89.50 257 ILE A N 1
ATOM 2102 C CA . ILE A 1 257 ? 12.091 -7.989 28.962 1.00 89.50 257 ILE A CA 1
ATOM 2103 C C . ILE A 1 257 ? 11.448 -7.060 30.007 1.00 89.50 257 ILE A C 1
ATOM 2105 O O . ILE A 1 257 ? 10.276 -7.246 30.343 1.00 89.50 257 ILE A O 1
ATOM 2109 N N . SER A 1 258 ? 12.159 -6.022 30.467 1.00 86.19 258 SER A N 1
ATOM 2110 C CA . SER A 1 258 ? 11.636 -5.067 31.460 1.00 86.19 258 SER A CA 1
ATOM 2111 C C . SER A 1 258 ? 10.462 -4.221 30.948 1.00 86.19 258 SER A C 1
ATOM 2113 O O . SER A 1 258 ? 9.642 -3.761 31.745 1.00 86.19 258 SER A O 1
ATOM 2115 N N . LEU A 1 259 ? 10.341 -4.045 29.628 1.00 89.56 259 LEU A N 1
ATOM 2116 C CA . LEU A 1 259 ? 9.176 -3.443 28.973 1.00 89.56 259 LEU A CA 1
ATOM 2117 C C . LEU A 1 259 ? 8.059 -4.469 28.729 1.00 89.56 259 LEU A C 1
ATOM 2119 O O . LEU A 1 259 ? 6.883 -4.168 28.945 1.00 89.56 259 LEU A O 1
ATOM 2123 N N . LEU A 1 260 ? 8.421 -5.666 28.261 1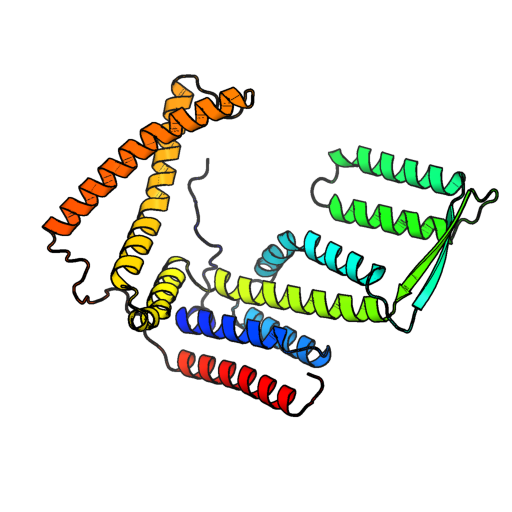.00 92.69 260 LEU A N 1
ATOM 2124 C CA . LEU A 1 260 ? 7.486 -6.693 27.805 1.00 92.69 260 LEU A CA 1
ATOM 2125 C C . LEU A 1 260 ? 6.632 -7.243 28.951 1.00 92.69 260 LEU A C 1
ATOM 2127 O O . LEU A 1 260 ? 5.416 -7.338 28.800 1.00 92.69 260 LEU A O 1
ATOM 2131 N N . VAL A 1 261 ? 7.243 -7.566 30.097 1.00 93.06 261 VAL A N 1
ATOM 2132 C CA . VAL A 1 261 ? 6.528 -8.181 31.229 1.00 93.06 261 VAL A CA 1
ATOM 2133 C C . VAL A 1 261 ? 5.420 -7.261 31.771 1.00 93.06 261 VAL A C 1
ATOM 2135 O O . VAL A 1 261 ? 4.269 -7.704 31.819 1.00 93.06 261 VAL A O 1
ATOM 2138 N N . PRO A 1 262 ? 5.669 -5.972 32.095 1.00 92.38 262 PRO A N 1
ATOM 2139 C CA . PRO A 1 262 ? 4.600 -5.070 32.529 1.00 92.38 262 PRO A CA 1
ATOM 2140 C C . PRO A 1 262 ? 3.532 -4.841 31.455 1.00 92.38 262 PRO A C 1
ATOM 2142 O O . PRO A 1 262 ? 2.340 -4.835 31.762 1.00 92.38 262 PRO A O 1
ATOM 2145 N N . MET A 1 263 ? 3.938 -4.691 30.188 1.00 94.00 263 MET A N 1
ATOM 2146 C CA . MET A 1 263 ? 3.001 -4.539 29.071 1.00 94.00 263 MET A CA 1
ATOM 2147 C C . MET A 1 263 ? 2.069 -5.742 28.939 1.00 94.00 263 MET A C 1
ATOM 2149 O O . MET A 1 263 ? 0.874 -5.565 28.694 1.00 94.00 263 MET A O 1
ATOM 2153 N N . PHE A 1 264 ? 2.597 -6.953 29.114 1.00 95.31 264 PHE A N 1
ATOM 2154 C CA . PHE A 1 264 ? 1.824 -8.184 29.040 1.00 95.31 264 PHE A CA 1
ATOM 2155 C C . PHE A 1 264 ? 0.793 -8.261 30.166 1.00 95.31 264 PHE A C 1
ATOM 2157 O O . PHE A 1 264 ? -0.386 -8.455 29.884 1.00 95.31 264 PHE A O 1
ATOM 2164 N N . VAL A 1 265 ? 1.198 -8.008 31.417 1.00 95.00 265 VAL A N 1
ATOM 2165 C CA . VAL A 1 265 ? 0.284 -8.012 32.575 1.00 95.00 265 VAL A CA 1
ATOM 2166 C C . VAL A 1 265 ? -0.847 -6.991 32.400 1.00 95.00 265 VAL A C 1
ATOM 2168 O O . VAL A 1 265 ? -2.013 -7.307 32.640 1.00 95.00 265 VAL A O 1
ATOM 2171 N N . ILE A 1 266 ? -0.532 -5.778 31.930 1.00 92.44 266 ILE A N 1
ATOM 2172 C CA . ILE A 1 266 ? -1.536 -4.729 31.681 1.00 92.44 266 ILE A CA 1
ATOM 2173 C C . ILE A 1 266 ? -2.480 -5.127 30.541 1.00 92.44 266 ILE A C 1
ATOM 2175 O O . ILE A 1 266 ? -3.692 -4.941 30.650 1.00 92.44 266 ILE A O 1
ATOM 2179 N N . SER A 1 267 ? -1.941 -5.667 29.447 1.00 94.50 267 SER A N 1
ATOM 2180 C CA . SER A 1 267 ? -2.744 -6.095 28.295 1.00 94.50 267 SER A CA 1
ATOM 2181 C C . SER A 1 267 ? -3.667 -7.254 28.662 1.00 94.50 267 SER A C 1
ATOM 2183 O O . SER A 1 267 ? -4.823 -7.262 28.248 1.00 94.50 267 SER A O 1
ATOM 2185 N N . TYR A 1 268 ? -3.181 -8.183 29.485 1.00 95.56 268 TYR A N 1
ATOM 2186 C CA . TYR A 1 268 ? -3.957 -9.299 30.010 1.00 95.56 268 TYR A CA 1
ATOM 2187 C C . TYR A 1 268 ? -5.121 -8.809 30.872 1.00 95.56 268 TYR A C 1
ATOM 2189 O O . TYR A 1 268 ? -6.267 -9.151 30.597 1.00 95.56 268 TYR A O 1
ATOM 2197 N N . ARG A 1 269 ? -4.863 -7.927 31.849 1.00 94.94 269 ARG A N 1
ATOM 2198 C CA . ARG A 1 269 ? -5.930 -7.351 32.684 1.00 94.94 269 ARG A CA 1
ATOM 2199 C C . ARG A 1 269 ? -6.982 -6.622 31.846 1.00 94.94 269 ARG A C 1
ATOM 2201 O O . ARG A 1 269 ? -8.166 -6.863 32.020 1.00 94.94 269 ARG A O 1
ATOM 2208 N N . ARG A 1 270 ? -6.561 -5.808 30.872 1.00 94.06 270 ARG A N 1
ATOM 2209 C CA . ARG A 1 270 ? -7.490 -5.116 29.960 1.00 94.06 270 ARG A CA 1
ATOM 2210 C C . ARG A 1 270 ? -8.336 -6.063 29.120 1.00 94.06 270 ARG A C 1
ATOM 2212 O O . ARG A 1 270 ? -9.453 -5.699 28.769 1.00 94.06 270 ARG A O 1
ATOM 2219 N N . ALA A 1 271 ? -7.799 -7.221 28.745 1.00 95.12 271 ALA A N 1
ATOM 2220 C CA . ALA A 1 271 ? -8.565 -8.222 28.018 1.00 95.12 271 ALA A CA 1
ATOM 2221 C C . ALA A 1 271 ? -9.700 -8.778 28.889 1.00 95.12 271 ALA A C 1
ATOM 2223 O O . ALA A 1 271 ? -10.821 -8.867 28.396 1.00 95.12 271 ALA A O 1
ATOM 2224 N N . TYR A 1 272 ? -9.431 -9.057 30.170 1.00 96.38 272 TYR A N 1
ATOM 2225 C CA . TYR A 1 272 ? -10.452 -9.458 31.145 1.00 96.38 272 TYR A CA 1
ATOM 2226 C C . TYR A 1 272 ? -11.470 -8.348 31.397 1.00 96.38 272 TYR A C 1
ATOM 2228 O O . TYR A 1 272 ? -12.654 -8.564 31.175 1.00 96.38 272 TYR A O 1
ATOM 2236 N N . ASP A 1 273 ? -11.015 -7.135 31.723 1.00 96.56 273 ASP A N 1
ATOM 2237 C CA . ASP A 1 273 ? -11.911 -5.996 31.969 1.00 96.56 273 ASP A CA 1
ATOM 2238 C C . ASP A 1 273 ? -12.826 -5.725 30.758 1.00 96.56 273 ASP A C 1
ATOM 2240 O O . ASP A 1 273 ? -13.999 -5.378 30.902 1.00 96.56 273 ASP A O 1
ATOM 2244 N N . LEU A 1 274 ? -12.295 -5.875 29.536 1.00 96.12 274 LEU A N 1
ATOM 2245 C CA . LEU A 1 274 ? -13.083 -5.739 28.317 1.00 96.12 274 LEU A CA 1
ATOM 2246 C C . LEU A 1 274 ? -14.070 -6.899 28.147 1.00 96.12 274 LEU A C 1
ATOM 2248 O O . LEU A 1 274 ? -15.203 -6.642 27.747 1.00 96.12 274 LEU A O 1
ATOM 2252 N N . ALA A 1 275 ? -13.655 -8.139 28.406 1.00 95.19 275 ALA A N 1
ATOM 2253 C CA . ALA A 1 275 ? -14.519 -9.309 28.303 1.00 95.19 275 ALA A CA 1
ATOM 2254 C C . ALA A 1 275 ? -15.700 -9.210 29.281 1.00 95.19 275 ALA A C 1
ATOM 2256 O O . ALA A 1 275 ? -16.845 -9.270 28.834 1.00 95.19 275 ALA A O 1
ATOM 2257 N N . ASP A 1 276 ? -15.431 -8.915 30.555 1.00 96.38 276 ASP A N 1
ATOM 2258 C CA . ASP A 1 276 ? -16.450 -8.734 31.596 1.00 96.38 276 ASP A CA 1
ATOM 2259 C C . ASP A 1 276 ? -17.417 -7.598 31.224 1.00 96.38 276 ASP A C 1
ATOM 2261 O O . ASP A 1 276 ? -18.639 -7.737 31.298 1.00 96.38 276 ASP A O 1
ATOM 2265 N N . ALA A 1 277 ? -16.893 -6.469 30.729 1.00 97.00 277 ALA A N 1
ATOM 2266 C CA . ALA A 1 277 ? -17.718 -5.349 30.277 1.00 97.00 277 ALA A CA 1
ATOM 2267 C C . ALA A 1 277 ? -18.549 -5.672 29.022 1.00 97.00 277 ALA A C 1
ATOM 2269 O O . ALA A 1 277 ? -19.615 -5.085 28.814 1.00 97.00 277 ALA A O 1
ATOM 2270 N N . MET A 1 278 ? -18.061 -6.556 28.149 1.00 94.56 278 MET A N 1
ATOM 2271 C CA . MET A 1 278 ? -18.799 -7.024 26.977 1.00 94.56 278 MET A CA 1
ATOM 2272 C C . MET A 1 278 ? -19.931 -7.964 27.397 1.00 94.56 278 MET A C 1
ATOM 2274 O O . MET A 1 278 ? -21.061 -7.775 26.944 1.00 94.56 278 MET A O 1
ATOM 2278 N N . GLU A 1 279 ? -19.667 -8.903 28.302 1.00 93.38 279 GLU A N 1
ATOM 2279 C CA . GLU A 1 279 ? -20.673 -9.817 28.847 1.00 93.38 279 GLU A CA 1
ATOM 2280 C C . GLU A 1 279 ? -21.771 -9.064 29.612 1.00 93.38 279 GLU A C 1
ATOM 2282 O O . GLU A 1 279 ? -22.953 -9.250 29.322 1.00 93.38 279 GLU A O 1
ATOM 2287 N N . ALA A 1 280 ? -21.404 -8.099 30.464 1.00 97.00 280 ALA A N 1
ATOM 2288 C CA . ALA A 1 280 ? -22.353 -7.246 31.186 1.00 97.00 280 ALA A CA 1
ATOM 2289 C C . ALA A 1 280 ? -23.265 -6.414 30.259 1.00 97.00 280 ALA A C 1
ATOM 2291 O O . ALA A 1 280 ? -24.365 -6.021 30.642 1.00 97.00 280 ALA A O 1
ATOM 2292 N N . ARG A 1 281 ? -22.829 -6.144 29.021 1.00 94.50 281 ARG A N 1
ATOM 2293 C CA . ARG A 1 281 ? -23.628 -5.467 27.982 1.00 94.50 281 ARG A CA 1
ATOM 2294 C C . ARG A 1 281 ? -24.464 -6.432 27.133 1.00 94.50 281 ARG A C 1
ATOM 2296 O O . ARG A 1 281 ? -25.052 -5.999 26.143 1.00 94.50 281 ARG A O 1
ATOM 2303 N N . GLY A 1 282 ? -24.496 -7.720 27.474 1.00 91.44 282 GLY A N 1
ATOM 2304 C CA . GLY A 1 282 ? -25.216 -8.753 26.728 1.00 91.44 282 GLY A CA 1
ATOM 2305 C C . GLY A 1 282 ? -24.547 -9.131 25.403 1.00 91.44 282 GLY A C 1
ATOM 2306 O O . GLY A 1 282 ? -25.223 -9.507 24.444 1.00 91.44 282 GLY A O 1
ATOM 2307 N N . TYR A 1 283 ? -23.224 -8.985 25.286 1.00 89.88 283 TYR A N 1
ATOM 2308 C CA . TYR A 1 283 ? -22.516 -9.279 24.043 1.00 89.88 283 TYR A CA 1
ATOM 2309 C C . TYR A 1 283 ? -22.285 -10.788 23.864 1.00 89.88 283 TYR A C 1
ATOM 2311 O O . TYR A 1 283 ? -21.352 -11.351 24.423 1.00 89.88 283 TYR A O 1
ATOM 2319 N N . ILE A 1 284 ? -23.075 -11.433 22.999 1.00 89.00 284 ILE A N 1
ATOM 2320 C CA . ILE A 1 284 ? -22.947 -12.870 22.678 1.00 89.00 284 ILE A CA 1
ATOM 2321 C C . ILE A 1 284 ? -22.144 -13.061 21.375 1.00 89.00 284 ILE A C 1
ATOM 2323 O O . ILE A 1 284 ? -22.658 -12.722 20.309 1.00 89.00 284 ILE A O 1
ATOM 2327 N N . PRO A 1 285 ? -20.892 -13.568 21.387 1.00 81.00 285 PRO A N 1
ATOM 2328 C CA . PRO A 1 285 ? -20.016 -13.589 20.205 1.00 81.00 285 PRO A CA 1
ATOM 2329 C C . PRO A 1 285 ? -20.593 -14.273 18.956 1.00 81.00 285 PRO A C 1
ATOM 2331 O O . PRO A 1 285 ? -20.274 -13.857 17.840 1.00 81.00 285 PRO A O 1
ATOM 2334 N N . GLU A 1 286 ? -21.434 -15.291 19.142 1.00 78.31 286 GLU A N 1
ATOM 2335 C CA . GLU A 1 286 ? -21.968 -16.133 18.063 1.00 78.31 286 GLU A CA 1
ATOM 2336 C C . GLU A 1 286 ? -23.319 -15.671 17.508 1.00 78.31 286 GLU A C 1
ATOM 2338 O O . GLU A 1 286 ? -23.762 -16.190 16.485 1.00 78.31 286 GLU A O 1
ATOM 2343 N N . SER A 1 287 ? -23.972 -14.696 18.145 1.00 79.44 287 SER A N 1
ATOM 2344 C CA . SER A 1 287 ? -25.289 -14.238 17.707 1.00 79.44 287 SER A CA 1
ATOM 2345 C C . SER A 1 287 ? -25.198 -13.395 16.432 1.00 79.44 287 SER A C 1
ATOM 2347 O O . SER A 1 287 ? -24.191 -12.728 16.164 1.00 79.44 287 SER A O 1
ATOM 2349 N N . GLU A 1 288 ? -26.276 -13.371 15.645 1.00 75.19 288 GLU A N 1
ATOM 2350 C CA . GLU A 1 288 ? -26.389 -12.416 14.543 1.00 75.19 288 GLU A CA 1
ATOM 2351 C C . GLU A 1 288 ? -26.427 -10.979 15.079 1.00 75.19 288 GLU A C 1
ATOM 2353 O O . GLU A 1 288 ? -26.913 -10.711 16.181 1.00 75.19 288 GLU A O 1
ATOM 2358 N N . ARG A 1 289 ? -25.844 -10.044 14.321 1.00 76.56 289 ARG A N 1
ATOM 2359 C CA . ARG A 1 289 ? -25.641 -8.659 14.757 1.00 76.56 289 ARG A CA 1
ATOM 2360 C C . ARG A 1 289 ? -25.958 -7.660 13.668 1.00 76.56 289 ARG A C 1
ATOM 2362 O O . ARG A 1 289 ? -25.628 -7.860 12.499 1.00 76.56 289 ARG A O 1
ATOM 2369 N N . THR A 1 290 ? -26.480 -6.520 14.092 1.00 80.00 290 THR A N 1
ATOM 2370 C CA . THR A 1 290 ? -26.572 -5.318 13.270 1.00 80.00 290 THR A CA 1
ATOM 2371 C C . THR A 1 290 ? -25.265 -4.523 13.355 1.00 80.00 290 THR A C 1
ATOM 2373 O O . THR A 1 290 ? -24.545 -4.557 14.352 1.00 80.00 290 THR A O 1
ATOM 2376 N N . THR A 1 291 ? -24.901 -3.828 12.276 1.00 74.56 291 THR A N 1
ATOM 2377 C CA . THR A 1 291 ? -23.663 -3.037 12.200 1.00 74.56 291 THR A CA 1
ATOM 2378 C C . THR A 1 291 ? -24.007 -1.555 12.116 1.00 74.56 291 THR A C 1
ATOM 2380 O O . THR A 1 291 ? -24.761 -1.155 11.233 1.00 74.56 291 THR A O 1
ATOM 2383 N N . ILE A 1 292 ? -23.411 -0.730 12.981 1.00 78.44 292 ILE A N 1
ATOM 2384 C CA . ILE A 1 292 ? -23.621 0.730 12.979 1.00 78.44 292 ILE A CA 1
ATOM 2385 C C . ILE A 1 292 ? -22.967 1.385 11.740 1.00 78.44 292 ILE A C 1
ATOM 2387 O O . ILE A 1 292 ? -23.496 2.344 11.182 1.00 78.44 292 ILE A O 1
ATOM 2391 N N . SER A 1 293 ? -21.842 0.848 11.245 1.00 69.12 293 SER A N 1
ATOM 2392 C CA . SER A 1 293 ? -21.150 1.329 10.037 1.00 69.12 293 SER A CA 1
ATOM 2393 C C . SER A 1 293 ? -21.716 0.717 8.740 1.00 69.12 293 SER A C 1
ATOM 2395 O O . SER A 1 293 ? -21.256 -0.295 8.185 1.00 69.12 293 SER A O 1
ATOM 2397 N N . LEU A 1 294 ? -22.747 1.367 8.204 1.00 74.50 294 LEU A N 1
ATOM 2398 C CA . LEU A 1 294 ? -23.365 0.976 6.938 1.00 74.50 294 LEU A CA 1
ATOM 2399 C C . LEU A 1 294 ? -22.600 1.556 5.737 1.00 74.50 294 LEU A C 1
ATOM 2401 O O . LEU A 1 294 ? -22.817 2.688 5.317 1.00 74.50 294 LEU A O 1
ATOM 2405 N N . LEU A 1 295 ? -21.725 0.737 5.151 1.00 80.44 295 LEU A N 1
ATOM 2406 C CA . LEU A 1 295 ? -21.220 0.927 3.786 1.00 80.44 295 LEU A CA 1
ATOM 2407 C C . LEU A 1 295 ? -22.364 0.701 2.781 1.00 80.44 295 LEU A C 1
ATOM 2409 O O . LEU A 1 295 ? -22.883 -0.418 2.690 1.00 80.44 295 LEU A O 1
ATOM 2413 N N . LYS A 1 296 ? -22.768 1.753 2.061 1.00 83.94 296 LYS A N 1
ATOM 2414 C CA . LYS A 1 296 ? -23.842 1.723 1.057 1.00 83.94 296 LYS A CA 1
ATOM 2415 C C . LYS A 1 296 ? -23.247 1.862 -0.341 1.00 83.94 296 LYS A C 1
ATOM 2417 O O . LYS A 1 296 ? -22.568 2.850 -0.608 1.00 83.94 296 LYS A O 1
ATOM 2422 N N . PHE A 1 297 ? -23.575 0.916 -1.219 1.00 86.75 297 PHE A N 1
ATOM 2423 C CA . PHE A 1 297 ? -23.247 1.019 -2.637 1.00 86.75 297 PHE A CA 1
ATOM 2424 C C . PHE A 1 297 ? -24.044 2.156 -3.276 1.00 86.75 297 PHE A C 1
ATOM 2426 O O . PHE A 1 297 ? -25.259 2.261 -3.107 1.00 86.75 297 PHE A O 1
ATOM 2433 N N . ARG A 1 298 ? -23.349 3.014 -4.010 1.00 89.44 298 ARG A N 1
ATOM 2434 C CA . ARG A 1 298 ? -23.914 4.058 -4.861 1.00 89.44 298 ARG A CA 1
ATOM 2435 C C . ARG A 1 298 ? -23.924 3.578 -6.307 1.00 89.44 298 ARG A C 1
ATOM 2437 O O . ARG A 1 298 ? -23.185 2.675 -6.680 1.00 89.44 298 ARG A O 1
ATOM 2444 N N . PHE A 1 299 ? -24.705 4.236 -7.158 1.00 89.88 299 PHE A N 1
ATOM 2445 C CA . PHE A 1 299 ? -24.769 3.904 -8.586 1.00 89.88 299 PHE A CA 1
ATOM 2446 C C . PHE A 1 299 ? -23.388 3.925 -9.274 1.00 89.88 299 PHE A C 1
ATOM 2448 O O . PHE A 1 299 ? -23.060 3.044 -10.063 1.00 89.88 299 PHE A O 1
ATOM 2455 N N . VAL A 1 300 ? -22.531 4.876 -8.888 1.00 90.50 300 VAL A N 1
ATOM 2456 C CA . VAL A 1 300 ? -21.149 4.988 -9.386 1.00 90.50 300 VAL A CA 1
ATOM 2457 C C . VAL A 1 300 ? -20.295 3.769 -9.004 1.00 90.50 300 VAL A C 1
ATOM 2459 O O . VAL A 1 300 ? -19.415 3.376 -9.768 1.00 90.50 300 VAL A O 1
ATOM 2462 N N . ASP A 1 301 ? -20.571 3.133 -7.861 1.00 92.88 301 ASP A N 1
ATOM 2463 C CA . ASP A 1 301 ? -19.856 1.930 -7.435 1.00 92.88 301 ASP A CA 1
ATOM 2464 C C . ASP A 1 301 ? -20.149 0.757 -8.373 1.00 92.88 301 ASP A C 1
ATOM 2466 O O . ASP A 1 301 ? -19.218 0.098 -8.832 1.00 92.88 301 ASP A O 1
ATOM 2470 N N . TYR A 1 302 ? -21.420 0.550 -8.727 1.00 93.06 302 TYR A N 1
ATOM 2471 C CA . TYR A 1 302 ? -21.811 -0.492 -9.676 1.00 93.06 302 TYR A CA 1
ATOM 2472 C C . TYR A 1 302 ? -21.175 -0.276 -11.049 1.00 93.06 302 TYR A C 1
ATOM 2474 O O . TYR A 1 302 ? -20.584 -1.207 -11.591 1.00 93.06 302 TYR A O 1
ATOM 2482 N N . ILE A 1 303 ? -21.218 0.954 -11.576 1.00 94.31 303 ILE A N 1
ATOM 2483 C CA . ILE A 1 303 ? -20.595 1.278 -12.868 1.00 94.31 303 ILE A CA 1
ATOM 2484 C C . ILE A 1 303 ? -19.094 0.981 -12.839 1.00 94.31 303 ILE A C 1
ATOM 2486 O O . ILE A 1 303 ? -18.580 0.324 -13.742 1.00 94.31 303 ILE A O 1
ATOM 2490 N N . SER A 1 304 ? -18.385 1.442 -11.804 1.00 92.56 304 SER A N 1
ATOM 2491 C CA . SER A 1 304 ? -16.935 1.233 -11.712 1.00 92.56 304 SER A CA 1
ATOM 2492 C C . SER A 1 304 ? -16.558 -0.248 -11.608 1.00 92.56 304 SER A C 1
ATOM 2494 O O . SER A 1 304 ? -15.597 -0.673 -12.246 1.00 92.56 304 SER A O 1
ATOM 2496 N N . LEU A 1 305 ? -17.332 -1.050 -10.870 1.00 94.12 305 LEU A N 1
ATOM 2497 C CA . LEU A 1 305 ? -17.082 -2.483 -10.732 1.00 94.12 305 LEU A CA 1
ATOM 2498 C C . LEU A 1 305 ? -17.342 -3.230 -12.044 1.00 94.12 305 LEU A C 1
ATOM 2500 O O . LEU A 1 305 ? -16.498 -4.018 -12.465 1.00 94.12 305 LEU A O 1
ATOM 2504 N N . VAL A 1 306 ? -18.463 -2.945 -12.714 1.00 95.75 306 VAL A N 1
ATOM 2505 C CA . VAL A 1 306 ? -18.788 -3.532 -14.024 1.00 95.75 306 VAL A CA 1
ATOM 2506 C C . VAL A 1 306 ? -17.710 -3.186 -15.047 1.00 95.75 306 VAL A C 1
ATOM 2508 O O . VAL A 1 306 ? -17.229 -4.074 -15.742 1.00 95.75 306 VAL A O 1
ATOM 2511 N N . LEU A 1 307 ? -17.266 -1.928 -15.095 1.00 94.88 307 LEU A N 1
ATOM 2512 C CA . LEU A 1 307 ? -16.213 -1.490 -16.011 1.00 94.88 307 LEU A CA 1
ATOM 2513 C C . LEU A 1 307 ? -14.898 -2.247 -15.782 1.00 94.88 307 LEU A C 1
ATOM 2515 O O . LEU A 1 307 ? -14.279 -2.698 -16.741 1.00 94.88 307 LEU A O 1
ATOM 2519 N N . VAL A 1 308 ? -14.476 -2.436 -14.529 1.00 94.56 308 VAL A N 1
ATOM 2520 C CA . VAL A 1 308 ? -13.244 -3.183 -14.225 1.00 94.56 308 VAL A CA 1
ATOM 2521 C C . VAL A 1 308 ? -13.378 -4.669 -14.572 1.00 94.56 308 VAL A C 1
ATOM 2523 O O . VAL A 1 308 ? -12.443 -5.256 -15.116 1.00 94.56 308 VAL A O 1
ATOM 2526 N N . VAL A 1 309 ? -14.533 -5.282 -14.299 1.00 96.00 309 VAL A N 1
ATOM 2527 C CA . VAL A 1 309 ? -14.799 -6.679 -14.680 1.00 96.00 309 VAL A CA 1
ATOM 2528 C C . VAL A 1 309 ? -14.800 -6.840 -16.202 1.00 96.00 309 VAL A C 1
ATOM 2530 O O . VAL A 1 309 ? -14.226 -7.802 -16.710 1.00 96.00 309 VAL A O 1
ATOM 2533 N N . LEU A 1 310 ? -15.372 -5.888 -16.943 1.00 95.88 310 LEU A N 1
ATOM 2534 C CA . LEU A 1 310 ? -15.339 -5.875 -18.409 1.00 95.88 310 LEU A CA 1
ATOM 2535 C C . LEU A 1 310 ? -13.911 -5.757 -18.953 1.00 95.88 310 LEU A C 1
ATOM 2537 O O . LEU A 1 310 ? -13.558 -6.476 -19.883 1.00 95.88 310 LEU A O 1
ATOM 2541 N N . ILE A 1 311 ? -13.067 -4.910 -18.354 1.00 93.81 311 ILE A N 1
ATOM 2542 C CA . ILE A 1 311 ? -11.647 -4.819 -18.729 1.00 93.81 311 ILE A CA 1
ATOM 2543 C C . ILE A 1 311 ? -10.957 -6.172 -18.531 1.00 93.81 311 ILE A C 1
ATOM 2545 O O . ILE A 1 311 ? -10.325 -6.673 -19.457 1.00 93.81 311 ILE A O 1
ATOM 2549 N N . LEU A 1 312 ? -11.101 -6.788 -17.354 1.00 94.44 312 LEU A N 1
ATOM 2550 C CA . LEU A 1 312 ? -10.447 -8.064 -17.062 1.00 94.44 312 LEU A CA 1
ATOM 2551 C C . LEU A 1 312 ? -10.934 -9.185 -17.992 1.00 94.44 312 LEU A C 1
ATOM 2553 O O . LEU A 1 312 ? -10.124 -9.926 -18.541 1.00 94.44 312 LEU A O 1
ATOM 2557 N N . THR A 1 313 ? -12.248 -9.307 -18.180 1.00 94.31 313 THR A N 1
ATOM 2558 C CA . THR A 1 313 ? -12.837 -10.344 -19.044 1.00 94.31 313 THR A CA 1
ATOM 2559 C C . THR A 1 313 ? -12.438 -10.158 -20.504 1.00 94.31 313 THR A C 1
ATOM 2561 O O . THR A 1 313 ? -12.047 -11.133 -21.138 1.00 94.31 313 THR A O 1
ATOM 2564 N N . SER A 1 314 ? -12.433 -8.923 -21.013 1.00 92.25 314 SER A N 1
ATOM 2565 C CA . SER A 1 314 ? -11.940 -8.607 -22.359 1.00 92.25 314 SER A CA 1
ATOM 2566 C C . SER A 1 314 ? -10.480 -9.033 -22.544 1.00 92.25 314 SER A C 1
ATOM 2568 O O . SER A 1 314 ? -10.158 -9.730 -23.504 1.00 92.25 314 SER A O 1
ATOM 2570 N N . LEU A 1 315 ? -9.603 -8.717 -21.584 1.00 92.81 315 LEU A N 1
ATOM 2571 C CA . LEU A 1 315 ? -8.194 -9.122 -21.637 1.00 92.81 315 LEU A CA 1
ATOM 2572 C C . LEU A 1 315 ? -8.016 -10.646 -21.615 1.00 92.81 315 LEU A C 1
ATOM 2574 O O . LEU A 1 315 ? -7.179 -11.174 -22.345 1.00 92.81 315 LEU A O 1
ATOM 2578 N N . ILE A 1 316 ? -8.807 -11.361 -20.812 1.00 92.50 316 ILE A N 1
ATOM 2579 C CA . ILE A 1 316 ? -8.776 -12.829 -20.773 1.00 92.50 316 ILE A CA 1
ATOM 2580 C C . ILE A 1 316 ? -9.234 -13.410 -22.114 1.00 92.50 316 ILE A C 1
ATOM 2582 O O . ILE A 1 316 ? -8.561 -14.287 -22.647 1.00 92.50 316 ILE A O 1
ATOM 2586 N N . VAL A 1 317 ? -10.339 -12.914 -22.680 1.00 93.19 317 VAL A N 1
ATOM 2587 C CA . VAL A 1 317 ? -10.861 -13.386 -23.973 1.00 93.19 317 VAL A CA 1
ATOM 2588 C C . VAL A 1 317 ? -9.844 -13.157 -25.083 1.00 93.19 317 VAL A C 1
ATOM 2590 O O . VAL A 1 317 ? -9.536 -14.089 -25.821 1.00 93.19 317 VAL A O 1
ATOM 2593 N N . LEU A 1 318 ? -9.265 -11.956 -25.160 1.00 91.12 318 LEU A N 1
ATOM 2594 C CA . LEU A 1 318 ? -8.225 -11.655 -26.140 1.00 91.12 318 LEU A CA 1
ATOM 2595 C C . LEU A 1 318 ? -7.032 -12.613 -25.980 1.00 91.12 318 LEU A C 1
ATOM 2597 O O . LEU A 1 318 ? -6.503 -13.100 -26.981 1.00 91.12 318 LEU A O 1
ATOM 2601 N N . LYS A 1 319 ? -6.626 -12.918 -24.737 1.00 88.69 319 LYS A N 1
ATOM 2602 C CA . LYS A 1 319 ? -5.491 -13.813 -24.463 1.00 88.69 319 LYS A CA 1
ATOM 2603 C C . LYS A 1 319 ? -5.790 -15.249 -24.882 1.00 88.69 319 LYS A C 1
ATOM 2605 O O . LYS A 1 319 ? -4.932 -15.907 -25.460 1.00 88.69 319 LYS A O 1
ATOM 2610 N N . VAL A 1 320 ? -7.013 -15.720 -24.641 1.00 90.69 320 VAL A N 1
ATOM 2611 C CA . VAL A 1 320 ? -7.477 -17.047 -25.077 1.00 90.69 320 VAL A CA 1
ATOM 2612 C C . VAL A 1 320 ? -7.573 -17.133 -26.603 1.00 90.69 320 VAL A C 1
ATOM 2614 O O . VAL A 1 320 ? -7.240 -18.166 -27.172 1.00 90.69 320 VAL A O 1
ATOM 2617 N N . MET A 1 321 ? -7.954 -16.046 -27.277 1.00 89.31 321 MET A N 1
ATOM 2618 C CA . MET A 1 321 ? -7.976 -15.952 -28.744 1.00 89.31 321 MET A CA 1
ATOM 2619 C C . MET A 1 321 ? -6.575 -15.887 -29.381 1.00 89.31 321 MET A C 1
ATOM 2621 O O . MET A 1 321 ? -6.465 -15.843 -30.604 1.00 89.31 321 MET A O 1
ATOM 2625 N N . GLY A 1 322 ? -5.503 -15.890 -28.581 1.00 82.69 322 GLY A N 1
ATOM 2626 C CA . GLY A 1 322 ? -4.125 -15.917 -29.070 1.00 82.69 322 GLY A CA 1
ATOM 2627 C C . GLY A 1 322 ? -3.585 -14.560 -29.522 1.00 82.69 322 GLY A C 1
ATOM 2628 O O . GLY A 1 322 ? -2.531 -14.506 -30.156 1.00 82.69 322 GLY A O 1
ATOM 2629 N N . TYR A 1 323 ? -4.263 -13.453 -29.201 1.00 82.44 323 TYR A N 1
ATOM 2630 C CA . TYR A 1 323 ? -3.704 -12.128 -29.454 1.00 82.44 323 TYR A CA 1
ATOM 2631 C C . TYR A 1 323 ? -2.525 -11.857 -28.511 1.00 82.44 323 TYR A C 1
A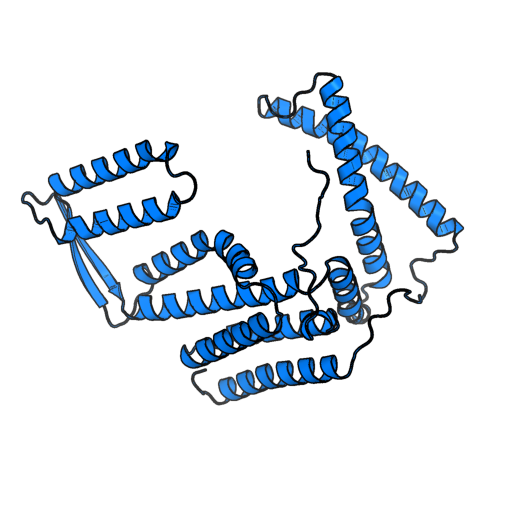TOM 2633 O O . TYR A 1 323 ? -2.587 -12.136 -27.314 1.00 82.44 323 TYR A O 1
ATOM 2641 N N . ALA A 1 324 ? -1.449 -11.273 -29.045 1.00 73.50 324 ALA A N 1
ATOM 2642 C CA . ALA A 1 324 ? -0.296 -10.841 -28.259 1.00 73.50 324 ALA A CA 1
ATOM 2643 C C . ALA A 1 324 ? -0.646 -9.573 -27.459 1.00 73.50 324 ALA A C 1
ATOM 2645 O O . ALA A 1 324 ? -0.494 -8.447 -27.951 1.00 73.50 324 ALA A O 1
ATOM 2646 N N . ILE A 1 325 ? -1.144 -9.763 -26.237 1.00 73.50 325 ILE A N 1
ATOM 2647 C CA . ILE A 1 325 ? -1.562 -8.703 -25.304 1.00 73.50 325 ILE A CA 1
ATOM 2648 C C . ILE A 1 325 ? -0.580 -8.622 -24.158 1.00 73.50 325 ILE A C 1
ATOM 2650 O O . ILE A 1 325 ? -0.074 -9.678 -23.738 1.00 73.50 325 ILE A O 1
#

Mean predicted aligned error: 9.49 Å